Protein AF-A0A1J5RBV1-F1 (afdb_monomer_lite)

Organism: NCBI:txid410659

Foldseek 3Di:
DDDPPPVVVLVVVLCVLVVVVVVVVVVVVCVVCVVPPDDDDPDQDWDFQDQCNVLVVVLVVLVVVLVVLVVCLPVVLSVVCSCVSVVNDPPVVSVVVSVVSVVVSVVSNVVSVVSSVVSVQQRVQLVVLVVLCVVVVVVVKDKHAQFDFDPGGQGIWIDDQQFIEGEHEDEDDQDPDDPLSVQQEWEDQQQWIRDVPDIDCVLVVVQVVRQVSVQVVCCVQVVDRGHYAGEYEYEPHAYDYHDDYSHHYGHSNCVSVVRVPHDGRDDPVCRVVVVVVRCVRRIDGPGDPPDD

Secondary structure (DSSP, 8-state):
-PPPPHHHHHHHHHHHHHHHHHHHHHHHHHHHHHHHHS---S--SPEEPPTTHHHHHHHHHHHHHHHHHHHHHHHHHHHHHHHHHTTSS-THHHHHHHHHHHHHHHHHHHHHHHHHHHHHHHHHHHHHHHHHHHHHHHTT-EEEEEEEETTEEEEEEEEETTEEEEEEE---PPPSS-HHHHHTEEEE-SS-EEETTEEE-HHHHHHHHHHHHHHHHHHHHHS----EEEEEE-TT-EEEE-S--SSEEE-GGGHHHHHHHSPP-S-TTHHHHHHHHHHHHHEE--SPPP--

pLDDT: mean 86.6, std 12.93, range [36.28, 98.69]

InterPro domains:
  IPR011528 Nuclease-related domain, NERD [PF08378] (122-234)
  IPR011528 Nuclease-related domain, NERD [PS50965] (121-241)

Sequence (292 aa):
MPAPGPLSQRFVIWLLIFLP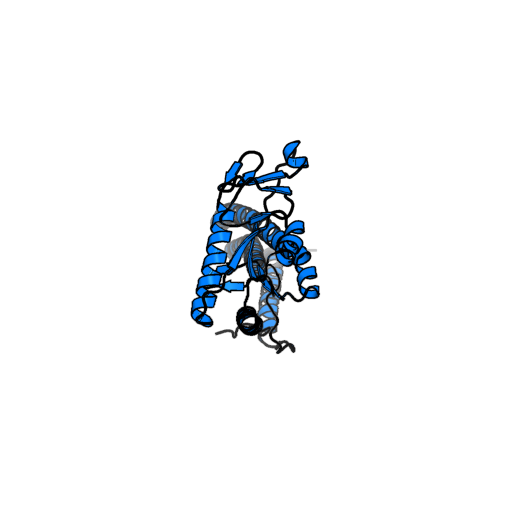VASAAGILLWRITWKNARRRYPLQDCILRPPGESTRQRLESESERFANIVLYMTLLPALLYATALAGGFGPWIPSVVSCVGAVVGSIALWRCHDRLSSFGLGYAGERAVADHLQPLERAGYRVFHDVPVASFNIDHVVVGPTGLFAIETKTRRTPAGSPETRRRTVEFDGQLIHYPGSSDRYGIDQAIRNRDALRALLHERLAAELPVSGILALPGWFVVEKGLAEVRVMSPQMIPALITTASPALPREFLPRVVTLLSDLCSMSLEPPKAD

Structure (mmCIF, N/CA/C/O backbone):
data_AF-A0A1J5RBV1-F1
#
_entry.id   AF-A0A1J5RBV1-F1
#
loop_
_atom_site.group_PDB
_atom_site.id
_atom_site.type_symbol
_atom_site.label_atom_id
_atom_site.label_alt_id
_atom_site.label_comp_id
_atom_site.label_asym_id
_atom_site.label_entity_id
_atom_site.label_seq_id
_atom_site.pdbx_PDB_ins_code
_atom_site.Cartn_x
_atom_site.Cartn_y
_atom_site.Cartn_z
_atom_site.occupancy
_atom_site.B_iso_or_equiv
_atom_site.auth_seq_id
_atom_site.auth_comp_id
_atom_site.auth_asym_id
_atom_site.auth_atom_id
_atom_site.pdbx_PDB_model_num
ATOM 1 N N . MET A 1 1 ? 38.942 -21.821 -50.104 1.00 50.94 1 MET A N 1
ATOM 2 C CA . MET A 1 1 ? 37.645 -21.122 -50.233 1.00 50.94 1 MET A CA 1
ATOM 3 C C . MET A 1 1 ? 37.920 -19.626 -50.227 1.00 50.94 1 MET A C 1
ATOM 5 O O . MET A 1 1 ? 38.624 -19.194 -49.321 1.00 50.94 1 MET A O 1
ATOM 9 N N . PRO A 1 2 ? 37.480 -18.859 -51.237 1.00 51.94 2 PRO A N 1
ATOM 10 C CA . PRO A 1 2 ? 37.691 -17.414 -51.266 1.00 51.94 2 PRO A CA 1
ATOM 11 C C . PRO A 1 2 ? 36.953 -16.756 -50.095 1.00 51.94 2 PRO A C 1
ATOM 13 O O . PRO A 1 2 ? 35.826 -17.139 -49.778 1.00 51.94 2 PRO A O 1
ATOM 16 N N . ALA A 1 3 ? 37.603 -15.798 -49.433 1.00 60.00 3 ALA A N 1
ATOM 17 C CA . ALA A 1 3 ? 36.980 -15.036 -48.362 1.00 60.00 3 ALA A CA 1
ATOM 18 C C . ALA A 1 3 ? 35.738 -14.300 -48.910 1.00 60.00 3 ALA A C 1
ATOM 20 O O . ALA A 1 3 ? 35.802 -13.751 -50.014 1.00 60.00 3 ALA A O 1
ATOM 21 N N . PRO A 1 4 ? 34.609 -14.296 -48.180 1.00 57.09 4 PRO A N 1
ATOM 22 C CA . PRO A 1 4 ? 33.410 -13.580 -48.598 1.00 57.09 4 PRO A CA 1
ATOM 23 C C . PRO A 1 4 ? 33.741 -12.104 -48.859 1.00 57.09 4 PRO A C 1
ATOM 25 O O . PRO A 1 4 ? 34.373 -11.449 -48.031 1.00 57.09 4 PRO A O 1
ATOM 28 N N . GLY A 1 5 ? 33.327 -11.576 -50.015 1.00 68.69 5 GLY A N 1
ATOM 29 C CA . GLY A 1 5 ? 33.573 -10.180 -50.379 1.00 68.69 5 GLY A CA 1
ATOM 30 C C . GLY A 1 5 ? 32.961 -9.196 -49.364 1.00 68.69 5 GLY A C 1
ATOM 31 O O . GLY A 1 5 ? 31.981 -9.534 -48.691 1.00 68.69 5 GLY A O 1
ATOM 32 N N . PRO A 1 6 ? 33.468 -7.955 -49.269 1.00 67.12 6 PRO A N 1
ATOM 33 C CA . PRO A 1 6 ? 33.093 -6.991 -48.224 1.00 67.12 6 PRO A CA 1
ATOM 34 C C . PRO A 1 6 ? 31.586 -6.677 -48.162 1.00 67.12 6 PRO A C 1
ATOM 36 O O . PRO A 1 6 ? 31.053 -6.381 -47.093 1.00 67.12 6 PRO A O 1
ATOM 39 N N . LEU A 1 7 ? 30.867 -6.797 -49.285 1.00 63.97 7 LEU A N 1
ATOM 40 C CA . LEU A 1 7 ? 29.405 -6.661 -49.349 1.00 63.97 7 LEU A CA 1
ATOM 41 C C . LEU A 1 7 ? 28.668 -7.819 -48.654 1.00 63.97 7 LEU A C 1
ATOM 43 O O . LEU A 1 7 ? 27.698 -7.587 -47.936 1.00 63.97 7 LEU A O 1
ATOM 47 N N . SER A 1 8 ? 29.160 -9.051 -48.806 1.00 70.12 8 SER A N 1
ATOM 48 C CA . SER A 1 8 ? 28.574 -10.233 -48.163 1.00 70.12 8 SER A CA 1
ATOM 49 C C . SER A 1 8 ? 28.832 -10.267 -46.652 1.00 70.12 8 SER A C 1
ATOM 51 O O . SER A 1 8 ? 27.941 -10.642 -45.897 1.00 70.12 8 SER A O 1
ATOM 53 N N . GLN A 1 9 ? 29.982 -9.765 -46.182 1.00 68.00 9 GLN A N 1
ATOM 54 C CA . GLN A 1 9 ? 30.238 -9.593 -44.744 1.00 68.00 9 GLN A CA 1
ATOM 55 C C . GLN A 1 9 ? 29.309 -8.558 -44.104 1.00 68.00 9 GLN A C 1
ATOM 57 O O . GLN A 1 9 ? 28.751 -8.811 -43.039 1.00 68.00 9 GLN A O 1
ATOM 62 N N . ARG A 1 10 ? 29.092 -7.411 -44.762 1.00 71.38 10 ARG A N 1
ATOM 63 C CA . ARG A 1 10 ? 28.147 -6.394 -44.277 1.00 71.38 10 ARG A CA 1
ATOM 64 C C . ARG A 1 10 ? 26.735 -6.962 -44.189 1.00 71.38 10 ARG A C 1
ATOM 66 O O . ARG A 1 10 ? 26.093 -6.805 -43.160 1.00 71.38 10 ARG A O 1
ATOM 73 N N . PHE A 1 11 ? 26.279 -7.673 -45.220 1.00 73.19 11 PHE A N 1
ATOM 74 C CA . PHE A 1 11 ? 24.958 -8.306 -45.235 1.00 73.19 11 PHE A CA 1
ATOM 75 C C . PHE A 1 11 ? 24.753 -9.304 -44.083 1.00 73.19 11 PHE A C 1
ATOM 77 O O . PHE A 1 11 ? 23.713 -9.281 -43.430 1.00 73.19 11 PHE A O 1
ATOM 84 N N . VAL A 1 12 ? 25.757 -10.130 -43.776 1.00 72.56 12 VAL A N 1
ATOM 85 C CA . VAL A 1 12 ? 25.700 -11.072 -42.644 1.00 72.56 12 VAL A CA 1
ATOM 86 C C . VAL A 1 12 ? 25.611 -10.336 -41.301 1.00 72.56 12 VAL A C 1
ATOM 88 O O . VAL A 1 12 ? 24.827 -10.732 -40.442 1.00 72.56 12 VAL A O 1
ATOM 91 N N . ILE A 1 13 ? 26.349 -9.235 -41.127 1.00 72.19 13 ILE A N 1
ATOM 92 C CA . ILE A 1 13 ? 26.284 -8.403 -39.912 1.00 72.19 13 ILE A CA 1
ATOM 93 C C . ILE A 1 13 ? 24.894 -7.767 -39.757 1.00 72.19 13 ILE A C 1
ATOM 95 O O . ILE A 1 13 ? 24.317 -7.807 -38.671 1.00 72.19 13 ILE A O 1
ATOM 99 N N . TRP A 1 14 ? 24.319 -7.242 -40.844 1.00 70.62 14 TRP A N 1
ATOM 100 C CA . TRP A 1 14 ? 22.954 -6.710 -40.853 1.00 70.62 14 TRP A CA 1
ATOM 101 C C . TRP A 1 14 ? 21.922 -7.763 -40.460 1.00 70.62 14 TRP A C 1
ATOM 103 O O . TRP A 1 14 ? 21.072 -7.503 -39.611 1.00 70.62 14 TRP A O 1
ATOM 113 N N . LEU A 1 15 ? 22.024 -8.967 -41.025 1.00 75.44 15 LEU A N 1
ATOM 114 C CA . LEU A 1 15 ? 21.130 -10.074 -40.705 1.00 75.44 15 LEU A CA 1
ATOM 115 C C . LEU A 1 15 ? 21.217 -10.450 -39.215 1.00 75.44 15 LEU A C 1
ATOM 117 O O . LEU A 1 15 ? 20.188 -10.605 -38.564 1.00 75.44 15 LEU A O 1
ATOM 121 N N . LEU A 1 16 ? 22.428 -10.534 -38.656 1.00 70.25 16 LEU A N 1
ATOM 122 C CA . LEU A 1 16 ? 22.646 -10.889 -37.249 1.00 70.25 16 LEU A CA 1
ATOM 123 C C . LEU A 1 16 ? 22.126 -9.833 -36.262 1.00 70.25 16 LEU A C 1
ATOM 125 O O . LEU A 1 16 ? 21.720 -10.196 -35.163 1.00 70.25 16 LEU A O 1
ATOM 129 N N . ILE A 1 17 ? 22.114 -8.550 -36.636 1.00 68.00 17 ILE A N 1
ATOM 130 C CA . ILE A 1 17 ? 21.627 -7.463 -35.770 1.00 68.00 17 ILE A CA 1
ATOM 131 C C . ILE A 1 17 ? 20.108 -7.288 -35.894 1.00 68.00 17 ILE A C 1
ATOM 133 O O . ILE A 1 17 ? 19.415 -7.147 -34.888 1.00 68.00 17 ILE A O 1
ATOM 137 N N . PHE A 1 18 ? 19.565 -7.306 -37.113 1.00 71.25 18 PHE A N 1
ATOM 138 C CA . PHE A 1 18 ? 18.161 -6.960 -37.346 1.00 71.25 18 PHE A CA 1
ATOM 139 C C . PHE A 1 18 ? 17.204 -8.129 -37.197 1.00 71.25 18 PHE A C 1
ATOM 141 O O . PHE A 1 18 ? 16.073 -7.916 -36.769 1.00 71.25 18 PHE A O 1
ATOM 148 N N . LEU A 1 19 ? 17.621 -9.355 -37.521 1.00 76.31 19 LEU A N 1
ATOM 149 C CA . LEU A 1 19 ? 16.744 -10.522 -37.425 1.00 76.31 19 LEU A CA 1
ATOM 150 C C . LEU A 1 19 ? 16.273 -10.785 -35.978 1.00 76.31 19 LEU A C 1
ATOM 152 O O . LEU A 1 19 ? 15.074 -11.008 -35.791 1.00 76.31 19 LEU A O 1
ATOM 156 N N . PRO A 1 20 ? 17.127 -10.698 -34.934 1.00 73.50 20 PRO A N 1
ATOM 157 C CA . PRO A 1 20 ? 16.690 -10.859 -33.544 1.00 73.50 20 PRO A CA 1
ATOM 158 C C . PRO A 1 20 ? 15.784 -9.717 -33.070 1.00 73.50 20 PRO A C 1
ATOM 160 O O . PRO A 1 20 ? 14.803 -9.953 -32.373 1.00 73.50 20 PRO A O 1
ATOM 163 N N . VAL A 1 21 ? 16.075 -8.477 -33.479 1.00 70.38 21 VAL A N 1
ATOM 164 C CA . VAL A 1 21 ? 15.271 -7.302 -33.105 1.00 70.38 21 VAL A CA 1
ATOM 165 C C . VAL A 1 21 ? 13.897 -7.343 -33.778 1.00 70.38 21 VAL A C 1
ATOM 167 O O . VAL A 1 21 ? 12.882 -7.147 -33.114 1.00 70.38 21 VAL A O 1
ATOM 170 N N . ALA A 1 22 ? 13.842 -7.655 -35.074 1.00 73.62 22 ALA A N 1
ATOM 171 C CA . ALA A 1 22 ? 12.599 -7.758 -35.831 1.00 73.62 22 ALA A CA 1
ATOM 172 C C . ALA A 1 22 ? 11.747 -8.950 -35.375 1.00 73.62 22 ALA A C 1
ATOM 174 O O . ALA A 1 22 ? 10.528 -8.824 -35.279 1.00 73.62 22 ALA A O 1
ATOM 175 N N . SER A 1 23 ? 12.367 -10.088 -35.041 1.00 76.00 23 SER A N 1
ATOM 176 C CA . SER A 1 23 ? 11.651 -11.235 -34.468 1.00 76.00 23 SER A CA 1
ATOM 177 C C . SER A 1 23 ? 11.129 -10.937 -33.064 1.00 76.00 23 SER A C 1
ATOM 179 O O . SER A 1 23 ? 9.964 -11.217 -32.797 1.00 76.00 23 SER A O 1
ATOM 181 N N . ALA A 1 24 ? 11.914 -10.298 -32.193 1.00 72.75 24 ALA A N 1
ATOM 182 C CA . ALA A 1 24 ? 11.453 -9.888 -30.867 1.00 72.75 24 ALA A CA 1
ATOM 183 C C . ALA A 1 24 ? 10.301 -8.872 -30.947 1.00 72.75 24 ALA A C 1
ATOM 185 O O . ALA A 1 24 ? 9.282 -9.043 -30.278 1.00 72.75 24 ALA A O 1
ATOM 186 N N . ALA A 1 25 ? 10.420 -7.859 -31.812 1.00 74.25 25 ALA A N 1
ATOM 187 C CA . ALA A 1 25 ? 9.361 -6.885 -32.064 1.00 74.25 25 ALA A CA 1
ATOM 188 C C . ALA A 1 25 ? 8.114 -7.545 -32.672 1.00 74.25 25 ALA A C 1
ATOM 190 O O . ALA A 1 25 ? 7.002 -7.278 -32.227 1.00 74.25 25 ALA A O 1
ATOM 191 N N . GLY A 1 26 ? 8.288 -8.457 -33.632 1.00 77.38 26 GLY A N 1
ATOM 192 C CA . GLY A 1 26 ? 7.207 -9.228 -34.244 1.00 77.38 26 GLY A CA 1
ATOM 193 C C . GLY A 1 26 ? 6.482 -10.126 -33.242 1.00 77.38 26 GLY A C 1
ATOM 194 O O . GLY A 1 26 ? 5.257 -10.150 -33.228 1.00 77.38 26 GLY A O 1
ATOM 195 N N . ILE A 1 27 ? 7.212 -10.801 -32.348 1.00 79.81 27 ILE A N 1
ATOM 196 C CA . ILE A 1 27 ? 6.643 -11.610 -31.260 1.00 79.81 27 ILE A CA 1
ATOM 197 C C . ILE A 1 27 ? 5.901 -10.723 -30.261 1.00 79.81 27 ILE A C 1
ATOM 199 O O . ILE A 1 27 ? 4.820 -11.097 -29.810 1.00 79.81 27 ILE A O 1
ATOM 203 N N . LEU A 1 28 ? 6.442 -9.551 -29.917 1.00 78.94 28 LEU A N 1
ATOM 204 C CA . LEU A 1 28 ? 5.795 -8.614 -29.000 1.00 78.94 28 LEU A CA 1
ATOM 205 C C . LEU A 1 28 ? 4.499 -8.059 -29.604 1.00 78.94 28 LEU A C 1
ATOM 207 O O . LEU A 1 28 ? 3.451 -8.128 -28.965 1.00 78.94 28 LEU A O 1
ATOM 211 N N . LEU A 1 29 ? 4.547 -7.585 -30.850 1.00 77.62 29 LEU A N 1
ATOM 212 C CA . LEU A 1 29 ? 3.384 -7.093 -31.587 1.00 77.62 29 LEU A CA 1
ATOM 213 C C . LEU A 1 29 ? 2.347 -8.195 -31.790 1.00 77.62 29 LEU A C 1
ATOM 215 O O . LEU A 1 29 ? 1.166 -7.964 -31.544 1.00 77.62 29 LEU A O 1
ATOM 219 N N . TRP A 1 30 ? 2.765 -9.407 -32.161 1.00 78.06 30 TRP A N 1
ATOM 220 C CA . TRP A 1 30 ? 1.879 -10.565 -32.244 1.00 78.06 30 TRP A CA 1
ATOM 221 C C . TRP A 1 30 ? 1.254 -10.872 -30.886 1.00 78.06 30 TRP A C 1
ATOM 223 O O . TRP A 1 30 ? 0.047 -11.030 -30.795 1.00 78.06 30 TRP A O 1
ATOM 233 N N . ARG A 1 31 ? 2.025 -10.871 -29.796 1.00 75.31 31 ARG A N 1
ATOM 234 C CA . ARG A 1 31 ? 1.502 -11.117 -28.448 1.00 75.31 31 ARG A CA 1
ATOM 235 C C . ARG A 1 31 ? 0.496 -10.050 -28.013 1.00 75.31 31 ARG A C 1
ATOM 237 O O . ARG A 1 31 ? -0.507 -10.412 -27.406 1.00 75.31 31 ARG A O 1
ATOM 244 N N . ILE A 1 32 ? 0.742 -8.774 -28.311 1.00 71.25 32 ILE A N 1
ATOM 245 C CA . ILE A 1 32 ? -0.162 -7.658 -27.987 1.00 71.25 32 ILE A CA 1
ATOM 246 C C . ILE A 1 32 ? -1.445 -7.758 -28.819 1.00 71.25 32 ILE A C 1
ATOM 248 O O . ILE A 1 32 ? -2.545 -7.808 -28.272 1.00 71.25 32 ILE A O 1
ATOM 252 N N . THR A 1 33 ? -1.312 -7.867 -30.140 1.00 72.50 33 THR A N 1
ATOM 253 C CA . THR A 1 33 ? -2.454 -7.948 -31.064 1.00 72.50 33 THR A CA 1
ATOM 254 C C . THR A 1 33 ? -3.269 -9.226 -30.862 1.00 72.50 33 THR A C 1
ATOM 256 O O . THR A 1 33 ? -4.495 -9.183 -30.890 1.00 72.50 33 THR A O 1
ATOM 259 N N . TRP A 1 34 ? -2.626 -10.360 -30.576 1.00 61.66 34 TRP A N 1
ATOM 260 C CA . TRP A 1 34 ? -3.291 -11.642 -30.335 1.00 61.66 34 TRP A CA 1
ATOM 261 C C . TRP A 1 34 ? -3.946 -11.727 -28.951 1.00 61.66 34 TRP A C 1
ATOM 263 O O . TRP A 1 34 ? -5.020 -12.320 -28.832 1.00 61.66 34 TRP A O 1
ATOM 273 N N . LYS A 1 35 ? -3.363 -11.094 -27.917 1.00 58.03 35 LYS A N 1
ATOM 274 C CA . LYS A 1 35 ? -4.046 -10.887 -26.626 1.00 58.03 35 LYS A CA 1
ATOM 275 C C . LYS A 1 35 ? -5.331 -10.077 -26.812 1.00 58.03 35 LYS A C 1
ATOM 277 O O . LYS A 1 35 ? -6.363 -10.485 -26.289 1.00 58.03 35 LYS A O 1
ATOM 282 N N . ASN A 1 36 ? -5.275 -8.994 -27.588 1.00 59.06 36 ASN A N 1
ATOM 283 C CA . ASN A 1 36 ? -6.408 -8.085 -27.768 1.00 59.06 36 ASN A CA 1
ATOM 284 C C . ASN A 1 36 ? -7.493 -8.649 -28.702 1.00 59.06 36 ASN A C 1
ATOM 286 O O . ASN A 1 36 ? -8.672 -8.383 -28.504 1.00 59.06 36 ASN A O 1
ATOM 290 N N . ALA A 1 37 ? -7.129 -9.459 -29.702 1.00 58.78 37 ALA A N 1
ATOM 291 C CA . ALA A 1 37 ? -8.067 -9.880 -30.743 1.00 58.78 37 ALA A CA 1
ATOM 292 C C . ALA A 1 37 ? -8.943 -11.100 -30.395 1.00 58.78 37 ALA A C 1
ATOM 294 O O . ALA A 1 37 ? -9.894 -11.367 -31.130 1.00 58.78 37 ALA A O 1
ATOM 295 N N . ARG A 1 38 ? -8.625 -11.908 -29.364 1.00 50.28 38 ARG A N 1
ATOM 296 C CA . ARG A 1 38 ? -9.238 -13.254 -29.233 1.00 50.28 38 ARG A CA 1
ATOM 297 C C . ARG A 1 38 ? -9.576 -13.764 -27.830 1.00 50.28 38 ARG A C 1
ATOM 299 O O . ARG A 1 38 ? -9.797 -14.964 -27.686 1.00 50.28 38 ARG A O 1
ATOM 306 N N . ARG A 1 39 ? -9.637 -12.936 -26.785 1.00 53.72 39 ARG A N 1
ATOM 307 C CA . ARG A 1 39 ? -9.916 -13.457 -25.431 1.00 53.72 39 ARG A CA 1
ATOM 308 C C . ARG A 1 39 ? -10.949 -12.620 -24.687 1.00 53.72 39 ARG A C 1
ATOM 310 O O . ARG A 1 39 ? -10.616 -11.605 -24.093 1.00 53.72 39 ARG A O 1
ATOM 317 N N . ARG A 1 40 ? -12.200 -13.091 -24.690 1.00 56.28 40 ARG A N 1
ATOM 318 C CA . ARG A 1 40 ? -13.150 -12.791 -23.611 1.00 56.28 40 ARG A CA 1
ATOM 319 C C . ARG A 1 40 ? -12.913 -13.828 -22.520 1.00 56.28 40 ARG A C 1
ATOM 321 O O . ARG A 1 40 ? -12.887 -15.022 -22.824 1.00 56.28 40 ARG A O 1
ATOM 328 N N . TYR A 1 41 ? -12.668 -13.389 -21.289 1.00 58.03 41 TYR A N 1
ATOM 329 C CA . TYR A 1 41 ? -12.595 -14.323 -20.171 1.00 58.03 41 TYR A CA 1
ATOM 330 C C . TYR A 1 41 ? -13.983 -14.948 -19.962 1.00 58.03 41 TYR A C 1
ATOM 332 O O . TYR A 1 41 ? -14.985 -14.248 -20.093 1.00 58.03 41 TYR A O 1
ATOM 340 N N . PRO A 1 42 ? -14.074 -16.256 -19.666 1.00 65.62 42 PRO A N 1
ATOM 341 C CA . PRO A 1 42 ? -15.358 -16.910 -19.411 1.00 65.62 42 PRO A CA 1
ATOM 342 C C . PRO A 1 42 ? -15.967 -16.515 -18.055 1.00 65.62 42 PRO A C 1
ATOM 344 O O . PRO A 1 42 ? -17.107 -16.868 -17.777 1.00 65.62 42 PRO A O 1
ATOM 347 N N . LEU A 1 43 ? -15.208 -15.805 -17.213 1.00 62.56 43 LEU A N 1
ATOM 348 C CA . LEU A 1 43 ? -15.622 -15.349 -15.893 1.00 62.56 43 LEU A CA 1
ATOM 349 C C . LEU A 1 43 ? -16.348 -14.008 -16.039 1.00 62.56 43 LEU A C 1
ATOM 351 O O . LEU A 1 43 ? -15.708 -12.972 -16.204 1.00 62.56 43 LEU A O 1
ATOM 355 N N . GLN A 1 44 ? -17.678 -14.058 -16.026 1.00 61.88 44 GLN A N 1
ATOM 356 C CA . GLN A 1 44 ? -18.549 -12.873 -16.026 1.00 61.88 44 GLN A CA 1
ATOM 357 C C . GLN A 1 44 ? -18.873 -12.401 -14.601 1.00 61.88 44 GLN A C 1
ATOM 359 O O . GLN A 1 44 ? -19.492 -11.356 -14.422 1.00 61.88 44 GLN A O 1
ATOM 364 N N . ASP A 1 45 ? -18.457 -13.171 -13.595 1.00 71.38 45 ASP A N 1
ATOM 365 C CA . ASP A 1 45 ? -18.737 -12.882 -12.198 1.00 71.38 45 ASP A CA 1
ATOM 366 C C . ASP A 1 45 ? -17.857 -11.742 -11.683 1.00 71.38 45 ASP A C 1
ATOM 368 O O . ASP A 1 45 ? -16.653 -11.675 -11.955 1.00 71.38 45 ASP A O 1
ATOM 372 N N . CYS A 1 46 ? -18.461 -10.868 -10.879 1.00 78.12 46 CYS A N 1
ATOM 373 C CA . CYS A 1 46 ? -17.716 -9.902 -10.091 1.00 78.12 46 CYS A CA 1
ATOM 374 C C . CYS A 1 46 ? -17.056 -10.613 -8.909 1.00 78.12 46 CYS A C 1
ATOM 376 O O . CYS A 1 46 ? -17.724 -11.295 -8.128 1.00 78.12 46 CYS A O 1
ATOM 378 N N . ILE A 1 47 ? -15.752 -10.413 -8.746 1.00 86.56 47 ILE A N 1
ATOM 379 C CA . ILE A 1 47 ? -15.014 -10.888 -7.572 1.00 86.56 47 ILE A CA 1
ATOM 380 C C . ILE A 1 47 ? -14.734 -9.725 -6.628 1.00 86.56 47 ILE A C 1
ATOM 382 O O . ILE A 1 47 ? -14.633 -8.579 -7.058 1.00 86.56 47 ILE A O 1
ATOM 386 N N . LEU A 1 48 ? -14.593 -10.010 -5.336 1.00 92.31 48 LEU A N 1
ATOM 387 C CA . LEU A 1 48 ? -14.133 -9.000 -4.387 1.00 92.31 48 LEU A CA 1
ATOM 388 C C . LEU A 1 48 ? -12.630 -8.758 -4.557 1.00 92.31 48 LEU A C 1
ATOM 390 O O . LEU A 1 48 ? -11.870 -9.691 -4.831 1.00 92.31 48 LEU A O 1
ATOM 394 N N . ARG A 1 49 ? -12.206 -7.509 -4.348 1.00 94.25 49 ARG A N 1
ATOM 395 C CA . ARG A 1 49 ? -10.794 -7.117 -4.297 1.00 94.25 49 ARG A CA 1
ATOM 396 C C . ARG A 1 49 ? -10.014 -8.004 -3.314 1.00 94.25 49 ARG A C 1
ATOM 398 O O . ARG A 1 49 ? -10.398 -8.092 -2.144 1.00 94.25 49 ARG A O 1
ATOM 405 N N . PRO A 1 50 ? -8.920 -8.656 -3.750 1.00 95.00 50 PRO A N 1
ATOM 406 C CA . PRO A 1 50 ? -8.037 -9.370 -2.838 1.00 95.00 50 PRO A CA 1
ATOM 407 C C . PRO A 1 50 ? -7.213 -8.392 -1.979 1.00 95.00 50 PRO A C 1
ATOM 409 O O . PRO A 1 50 ? -7.067 -7.217 -2.330 1.00 95.00 50 PRO A O 1
ATOM 412 N N . PRO A 1 51 ? -6.619 -8.861 -0.866 1.00 96.50 51 PRO A N 1
ATOM 413 C CA . PRO A 1 51 ? -5.704 -8.045 -0.073 1.00 96.50 51 PRO A CA 1
ATOM 414 C C . PRO A 1 51 ? -4.498 -7.590 -0.896 1.00 96.50 51 PRO A C 1
ATOM 416 O O . PRO A 1 51 ? -3.834 -8.400 -1.552 1.00 96.50 51 PRO A O 1
ATOM 419 N N . GLY A 1 52 ? -4.218 -6.285 -0.851 1.00 94.75 52 GLY A N 1
ATOM 420 C CA . GLY A 1 52 ? -3.128 -5.670 -1.597 1.00 94.75 52 GLY A CA 1
ATOM 421 C C . GLY A 1 52 ? -3.344 -5.560 -3.095 1.00 94.75 52 GLY A C 1
ATOM 422 O O . GLY A 1 52 ? -2.356 -5.484 -3.816 1.00 94.75 52 GLY A O 1
ATOM 423 N N . GLU A 1 53 ? -4.582 -5.550 -3.593 1.00 94.38 53 GLU A N 1
ATOM 424 C CA . GLU A 1 53 ? -4.849 -5.441 -5.032 1.00 94.38 53 GLU A CA 1
ATOM 425 C C . GLU A 1 53 ? -4.253 -4.169 -5.659 1.00 94.38 53 GLU A C 1
ATOM 427 O O . GLU A 1 53 ? -3.517 -4.252 -6.644 1.00 94.38 53 GLU A O 1
ATOM 432 N N . SER A 1 54 ? -4.470 -2.993 -5.066 1.00 93.25 54 SER A N 1
ATOM 433 C CA . SER A 1 54 ? -3.851 -1.751 -5.546 1.00 93.25 54 SER A CA 1
ATOM 434 C C . SER A 1 54 ? -2.320 -1.771 -5.452 1.00 93.25 54 SER A C 1
ATOM 436 O O . SER A 1 54 ? -1.630 -1.314 -6.371 1.00 93.25 54 SER A O 1
ATOM 438 N N . THR A 1 55 ? -1.757 -2.352 -4.389 1.00 92.94 55 THR A N 1
ATOM 439 C CA . THR A 1 55 ? -0.305 -2.523 -4.236 1.00 92.94 55 THR A CA 1
ATOM 440 C C . THR A 1 55 ? 0.259 -3.511 -5.266 1.00 92.94 55 THR A C 1
ATOM 442 O O . THR A 1 55 ? 1.334 -3.267 -5.820 1.00 92.94 55 THR A O 1
ATOM 445 N N . ARG A 1 56 ? -0.478 -4.577 -5.605 1.00 94.06 56 ARG A N 1
ATOM 446 C CA . ARG A 1 56 ? -0.146 -5.537 -6.669 1.00 94.06 56 ARG A CA 1
ATOM 447 C C . ARG A 1 56 ? -0.126 -4.854 -8.034 1.00 94.06 56 ARG A C 1
ATOM 449 O O . ARG A 1 56 ? 0.852 -5.004 -8.758 1.00 94.06 56 ARG A O 1
ATOM 456 N N . GLN A 1 57 ? -1.140 -4.051 -8.357 1.00 91.62 57 GLN A N 1
ATOM 457 C CA . GLN A 1 57 ? -1.187 -3.281 -9.608 1.00 91.62 57 GLN A CA 1
ATOM 458 C C . GLN A 1 57 ? 0.000 -2.314 -9.722 1.00 91.62 57 GLN A C 1
ATOM 460 O O . GLN A 1 57 ? 0.631 -2.213 -10.775 1.00 91.62 57 GLN A O 1
ATOM 465 N N . ARG A 1 58 ? 0.373 -1.644 -8.621 1.00 92.25 58 ARG A N 1
ATOM 466 C CA . ARG A 1 58 ? 1.579 -0.799 -8.575 1.00 92.25 58 ARG A CA 1
ATOM 467 C C . ARG A 1 58 ? 2.854 -1.609 -8.809 1.00 92.25 58 ARG A C 1
ATOM 469 O O . ARG A 1 58 ? 3.700 -1.175 -9.590 1.00 92.25 58 ARG A O 1
ATOM 476 N N . LEU A 1 59 ? 2.979 -2.784 -8.188 1.00 91.44 59 LEU A N 1
ATOM 477 C CA . LEU A 1 59 ? 4.112 -3.692 -8.385 1.00 91.44 59 LEU A CA 1
ATOM 478 C C . LEU A 1 59 ? 4.234 -4.134 -9.851 1.00 91.44 59 LEU A C 1
ATOM 480 O O . LEU A 1 59 ? 5.330 -4.102 -10.406 1.00 91.44 59 LEU A O 1
ATOM 484 N N . GLU A 1 60 ? 3.118 -4.488 -10.489 1.00 89.94 60 GLU A N 1
ATOM 485 C CA . GLU A 1 60 ? 3.070 -4.855 -11.908 1.00 89.94 60 GLU A CA 1
ATOM 486 C C . GLU A 1 60 ? 3.469 -3.683 -12.804 1.00 89.94 60 GLU A C 1
ATOM 488 O O . GLU A 1 60 ? 4.352 -3.841 -13.643 1.00 89.94 60 GLU A O 1
ATOM 493 N N . SER A 1 61 ? 2.924 -2.487 -12.565 1.00 90.00 61 SER A N 1
ATOM 494 C CA . SER A 1 61 ? 3.266 -1.292 -13.349 1.00 90.00 61 SER A CA 1
ATOM 495 C C . SER A 1 61 ? 4.749 -0.905 -13.243 1.00 90.00 61 SER A C 1
ATOM 497 O O . SER A 1 61 ? 5.377 -0.540 -14.238 1.00 90.00 61 SER A O 1
ATOM 499 N N . GLU A 1 62 ? 5.355 -1.027 -12.057 1.00 90.62 62 GLU A N 1
ATOM 500 C CA . GLU A 1 62 ? 6.790 -0.785 -11.884 1.00 90.62 62 GLU A CA 1
ATOM 501 C C . GLU A 1 62 ? 7.618 -1.932 -12.485 1.00 90.62 62 GLU A C 1
ATOM 503 O O . GLU A 1 62 ? 8.697 -1.688 -13.016 1.00 90.62 62 GLU A O 1
ATOM 508 N N . SER A 1 63 ? 7.115 -3.170 -12.492 1.00 88.31 63 SER A N 1
ATOM 509 C CA . SER A 1 63 ? 7.784 -4.300 -13.150 1.00 88.31 63 SER A CA 1
ATOM 510 C C . SER A 1 63 ? 7.800 -4.136 -14.672 1.00 88.31 63 SER A C 1
ATOM 512 O O . SER A 1 63 ? 8.841 -4.320 -15.307 1.00 88.31 63 SER A O 1
ATOM 514 N N . GLU A 1 64 ? 6.686 -3.700 -15.262 1.00 88.31 64 GLU A N 1
ATOM 515 C CA . GLU A 1 64 ? 6.610 -3.336 -16.678 1.00 88.31 64 GLU A CA 1
ATOM 516 C C . GLU A 1 64 ? 7.544 -2.168 -17.000 1.00 88.31 64 GLU A C 1
ATOM 518 O O . GLU A 1 64 ? 8.282 -2.208 -17.986 1.00 88.31 64 GLU A O 1
ATOM 523 N N . ARG A 1 65 ? 7.589 -1.146 -16.137 1.00 89.81 65 ARG A N 1
ATOM 524 C CA . ARG A 1 65 ? 8.530 -0.031 -16.278 1.00 89.81 65 ARG A CA 1
ATOM 525 C C . ARG A 1 65 ? 9.984 -0.499 -16.236 1.00 89.81 65 ARG A C 1
ATOM 527 O O . ARG A 1 65 ? 10.775 -0.050 -17.064 1.00 89.81 65 ARG A O 1
ATOM 534 N N . PHE A 1 66 ? 10.333 -1.399 -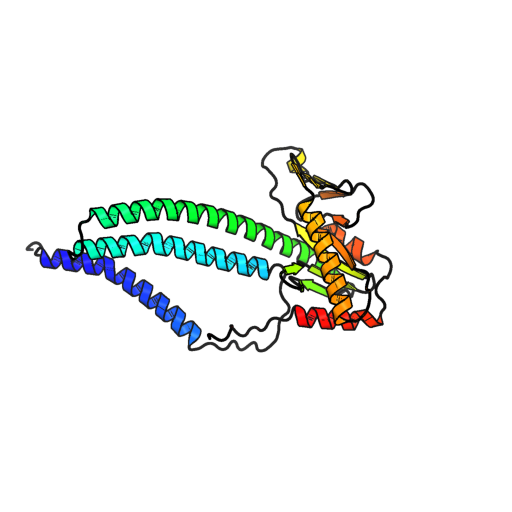15.318 1.00 87.31 66 PHE A N 1
ATOM 535 C CA . PHE A 1 66 ? 11.663 -2.002 -15.235 1.00 87.31 66 PHE A CA 1
ATOM 536 C C . PHE A 1 66 ? 12.027 -2.706 -16.548 1.00 87.31 66 PHE A C 1
ATOM 538 O O . PHE A 1 66 ? 13.073 -2.421 -17.134 1.00 87.31 66 PHE A O 1
ATOM 545 N N . ALA A 1 67 ? 11.137 -3.570 -17.048 1.00 87.25 67 ALA A N 1
ATOM 546 C CA . ALA A 1 67 ? 11.331 -4.289 -18.304 1.00 87.25 67 ALA A CA 1
ATOM 547 C C . ALA A 1 67 ? 11.494 -3.332 -19.496 1.00 87.25 67 ALA A C 1
ATOM 549 O O . ALA A 1 67 ? 12.397 -3.516 -20.311 1.00 87.25 67 ALA A O 1
ATOM 550 N N . ASN A 1 68 ? 10.684 -2.272 -19.561 1.00 85.88 68 ASN A N 1
ATOM 551 C CA . ASN A 1 68 ? 10.772 -1.252 -20.604 1.00 85.88 68 ASN A CA 1
ATOM 552 C C . ASN A 1 68 ? 12.106 -0.496 -20.566 1.00 85.88 68 ASN A C 1
ATOM 554 O O . ASN A 1 68 ? 12.693 -0.258 -21.618 1.00 85.88 68 ASN A O 1
ATOM 558 N N . ILE A 1 69 ? 12.632 -0.154 -19.383 1.00 87.19 69 ILE A N 1
ATOM 559 C CA . ILE A 1 69 ? 13.949 0.494 -19.276 1.00 87.19 69 ILE A CA 1
ATOM 560 C C . ILE A 1 69 ? 15.047 -0.430 -19.824 1.00 87.19 69 ILE A C 1
ATOM 562 O O . ILE A 1 69 ? 15.849 0.013 -20.645 1.00 87.19 69 ILE A O 1
ATOM 566 N N . VAL A 1 70 ? 15.060 -1.712 -19.436 1.00 85.50 70 VAL A N 1
ATOM 567 C CA . VAL A 1 70 ? 16.026 -2.700 -19.959 1.00 85.50 70 VAL A CA 1
ATOM 568 C C . VAL A 1 70 ? 15.895 -2.850 -21.478 1.00 85.50 70 VAL A C 1
ATOM 570 O O . VAL A 1 70 ? 16.897 -2.885 -22.197 1.00 85.50 70 VAL A O 1
ATOM 573 N N . LEU A 1 71 ? 14.663 -2.891 -21.985 1.00 86.75 71 LEU A N 1
ATOM 574 C CA . LEU A 1 71 ? 14.386 -2.971 -23.413 1.00 86.75 71 LEU A CA 1
ATOM 575 C C . LEU A 1 71 ? 14.932 -1.752 -24.168 1.00 86.75 71 LEU A C 1
ATOM 577 O O . LEU A 1 71 ? 15.614 -1.911 -25.176 1.00 86.75 71 LEU A O 1
ATOM 581 N N . TYR A 1 72 ? 14.702 -0.532 -23.680 1.00 87.06 72 TYR A N 1
ATOM 582 C CA . TYR A 1 72 ? 15.235 0.672 -24.322 1.00 87.06 72 TYR A CA 1
ATOM 583 C C . TYR A 1 72 ? 16.759 0.749 -24.241 1.00 87.06 72 TYR A C 1
ATOM 585 O O . TYR A 1 72 ? 17.400 1.101 -25.229 1.00 87.06 72 TYR A O 1
ATOM 593 N N . MET A 1 73 ? 17.354 0.357 -23.112 1.00 83.31 73 MET A N 1
ATOM 594 C CA . MET A 1 73 ? 18.811 0.298 -22.955 1.00 83.31 73 MET A CA 1
ATOM 595 C C . MET A 1 73 ? 19.485 -0.706 -23.897 1.00 83.31 73 MET A C 1
ATOM 597 O O . MET A 1 73 ? 20.676 -0.576 -24.160 1.00 83.31 73 MET A O 1
ATOM 601 N N . THR A 1 74 ? 18.749 -1.693 -24.410 1.00 81.38 74 THR A N 1
ATOM 602 C CA . THR A 1 74 ? 19.277 -2.708 -25.330 1.00 81.38 74 THR A CA 1
ATOM 603 C C . THR A 1 74 ? 18.956 -2.382 -26.788 1.00 81.38 74 THR A C 1
ATOM 605 O O . THR A 1 74 ? 19.856 -2.360 -27.628 1.00 81.38 74 THR A O 1
ATOM 608 N N . LEU A 1 75 ? 17.696 -2.071 -27.101 1.00 84.38 75 LEU A N 1
ATOM 609 C CA . LEU A 1 75 ? 17.245 -1.860 -28.477 1.00 84.38 75 LEU A CA 1
ATOM 610 C C . LEU A 1 75 ? 17.654 -0.507 -29.057 1.00 84.38 75 LEU A C 1
ATOM 612 O O . LEU A 1 75 ? 17.989 -0.449 -30.238 1.00 84.38 75 LEU A O 1
ATOM 616 N N . LEU A 1 76 ? 17.642 0.574 -28.268 1.00 87.00 76 LEU A N 1
ATOM 617 C CA . LEU A 1 76 ? 17.966 1.903 -28.794 1.00 87.00 76 LEU A CA 1
ATOM 618 C C . LEU A 1 76 ? 19.434 1.986 -29.254 1.00 87.00 76 LEU A C 1
ATOM 620 O O . LEU A 1 76 ? 19.652 2.383 -30.400 1.00 87.00 76 LEU A O 1
ATOM 624 N N . PRO A 1 77 ? 20.440 1.553 -28.463 1.00 86.88 77 PRO A N 1
ATOM 625 C CA . PRO A 1 77 ? 21.814 1.456 -28.950 1.00 86.88 77 PRO A CA 1
ATOM 626 C C . PRO A 1 77 ? 21.939 0.572 -30.189 1.00 86.88 77 PRO A C 1
ATOM 628 O O . PRO A 1 77 ? 22.543 0.994 -31.173 1.00 86.88 77 PRO A O 1
ATOM 631 N N . ALA A 1 78 ? 21.337 -0.623 -30.173 1.00 83.69 78 ALA A N 1
ATOM 632 C CA . ALA A 1 78 ? 21.408 -1.555 -31.296 1.00 83.69 78 ALA A CA 1
ATOM 633 C C . ALA A 1 78 ? 20.876 -0.925 -32.592 1.00 83.69 78 ALA A C 1
ATOM 635 O O . ALA A 1 78 ? 21.537 -1.005 -33.627 1.00 83.69 78 ALA A O 1
ATOM 636 N N . LEU A 1 79 ? 19.733 -0.236 -32.518 1.00 86.50 79 LEU A N 1
ATOM 637 C CA . LEU A 1 79 ? 19.130 0.468 -33.647 1.00 86.50 79 LEU A CA 1
ATOM 638 C C . LEU A 1 79 ? 20.004 1.630 -34.137 1.00 86.50 79 LEU A C 1
ATOM 640 O O . LEU A 1 79 ? 20.201 1.770 -35.342 1.00 86.50 79 LEU A O 1
ATOM 644 N N . LEU A 1 80 ? 20.561 2.441 -33.232 1.00 87.94 80 LEU A N 1
ATOM 645 C CA . LEU A 1 80 ? 21.403 3.578 -33.614 1.00 87.94 80 LEU A CA 1
ATOM 646 C C . LEU A 1 80 ? 22.725 3.128 -34.257 1.00 87.94 80 LEU A C 1
ATOM 648 O O . LEU A 1 80 ? 23.140 3.682 -35.278 1.00 87.94 80 LEU A O 1
ATOM 652 N N . TYR A 1 81 ? 23.378 2.105 -33.698 1.00 85.56 81 TYR A N 1
ATOM 653 C CA . TYR A 1 81 ? 24.601 1.535 -34.273 1.00 85.56 81 TYR A CA 1
ATOM 654 C C . TYR A 1 81 ? 24.345 0.905 -35.629 1.00 85.56 81 TYR A C 1
ATOM 656 O O . TYR A 1 81 ? 25.115 1.119 -36.563 1.00 85.56 81 TYR A O 1
ATOM 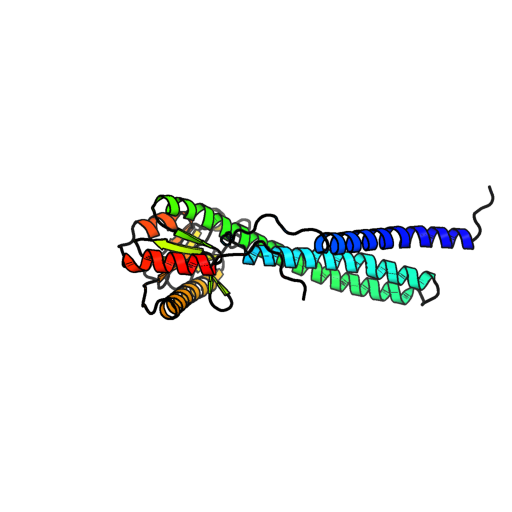664 N N . ALA A 1 82 ? 23.236 0.188 -35.752 1.00 84.31 82 ALA A N 1
ATOM 665 C CA . ALA A 1 82 ? 22.761 -0.271 -37.029 1.00 84.31 82 ALA A CA 1
ATOM 666 C C . ALA A 1 82 ? 22.624 0.897 -38.018 1.00 84.31 82 ALA A C 1
ATOM 668 O O . ALA A 1 82 ? 23.323 0.914 -39.017 1.00 84.31 82 ALA A O 1
ATOM 669 N N . THR A 1 83 ? 21.838 1.936 -37.736 1.00 82.88 83 THR A N 1
ATOM 670 C CA . THR A 1 83 ? 21.686 3.075 -38.666 1.00 82.88 83 THR A CA 1
ATOM 671 C C . THR A 1 83 ? 23.007 3.774 -39.025 1.00 82.88 83 THR A C 1
ATOM 673 O O . THR A 1 83 ? 23.185 4.194 -40.170 1.00 82.88 83 THR A O 1
ATOM 676 N N . ALA A 1 84 ? 23.970 3.837 -38.099 1.00 86.00 84 ALA A N 1
ATOM 677 C CA . ALA A 1 84 ? 25.302 4.371 -38.374 1.00 86.00 84 ALA A CA 1
ATOM 678 C C . ALA A 1 84 ? 26.085 3.501 -39.375 1.00 86.00 84 ALA A C 1
ATOM 680 O O . ALA A 1 84 ? 26.696 4.026 -40.305 1.00 86.00 84 ALA A O 1
ATOM 681 N N . LEU A 1 85 ? 26.008 2.169 -39.258 1.00 83.06 85 LEU A N 1
ATOM 682 C CA . LEU A 1 85 ? 26.623 1.239 -40.215 1.00 83.06 85 LEU A CA 1
ATOM 683 C C . LEU A 1 85 ? 26.010 1.335 -41.626 1.00 83.06 85 LEU A C 1
ATOM 685 O O . LEU A 1 85 ? 26.681 0.986 -42.599 1.00 83.06 85 LEU A O 1
ATOM 689 N N . ALA A 1 86 ? 24.770 1.825 -41.759 1.00 84.69 86 ALA A N 1
ATOM 690 C CA . ALA A 1 86 ? 24.102 2.065 -43.051 1.00 84.69 86 ALA A CA 1
ATOM 691 C C . ALA A 1 86 ? 24.536 3.382 -43.708 1.00 84.69 86 ALA A C 1
ATOM 693 O O . ALA A 1 86 ? 24.080 3.693 -44.805 1.00 84.69 86 ALA A O 1
ATOM 694 N N . GLY A 1 87 ? 25.411 4.152 -43.058 1.00 84.00 87 GLY A N 1
ATOM 695 C CA . GLY A 1 87 ? 25.849 5.457 -43.541 1.00 84.00 87 GLY A CA 1
ATOM 696 C C . GLY A 1 87 ? 24.927 6.609 -43.141 1.00 84.00 87 GLY A C 1
ATOM 697 O O . GLY A 1 87 ? 25.076 7.696 -43.685 1.00 84.00 87 GLY A O 1
ATOM 698 N N . GLY A 1 88 ? 23.997 6.405 -42.198 1.00 82.25 88 GLY A N 1
ATOM 699 C CA . GLY A 1 88 ? 23.115 7.476 -41.724 1.00 82.25 88 GLY A CA 1
ATOM 700 C C . GLY A 1 88 ? 23.863 8.580 -40.971 1.00 82.25 88 GLY A C 1
ATOM 701 O O . GLY A 1 88 ? 23.604 9.763 -41.173 1.00 82.25 88 GLY A O 1
ATOM 702 N N . PHE A 1 89 ? 24.805 8.204 -40.104 1.00 84.00 89 PHE A N 1
ATOM 703 C CA . PHE A 1 89 ? 25.632 9.131 -39.326 1.00 84.00 89 PHE A CA 1
ATOM 704 C C . PHE A 1 89 ? 26.901 8.447 -38.803 1.00 84.00 89 PHE A C 1
ATOM 706 O O . PHE A 1 89 ? 27.011 7.222 -38.801 1.00 84.00 89 PHE A O 1
ATOM 713 N N . GLY A 1 90 ? 27.875 9.247 -38.355 1.00 86.56 90 GLY A N 1
ATOM 714 C CA . GLY A 1 90 ? 29.126 8.743 -37.785 1.00 86.56 90 GLY A CA 1
ATOM 715 C C . GLY A 1 90 ? 28.924 7.978 -36.465 1.00 86.56 90 GLY A C 1
ATOM 716 O O . GLY A 1 90 ? 27.979 8.265 -35.729 1.00 86.56 90 GLY A O 1
ATOM 717 N N . PRO A 1 91 ? 29.834 7.048 -36.113 1.00 83.88 91 PRO A N 1
ATOM 718 C CA . PRO A 1 91 ? 29.683 6.160 -34.955 1.00 83.88 91 PRO A CA 1
ATOM 719 C C . PRO A 1 91 ? 29.764 6.875 -33.597 1.00 83.88 91 PRO A C 1
ATOM 721 O O . PRO A 1 91 ? 29.349 6.318 -32.588 1.00 83.88 91 PRO A O 1
ATOM 724 N N . TRP A 1 92 ? 30.250 8.117 -33.544 1.00 85.31 92 TRP A N 1
ATOM 725 C CA . TRP A 1 92 ? 30.349 8.870 -32.292 1.00 85.31 92 TRP A CA 1
ATOM 726 C C . TRP A 1 92 ? 28.972 9.246 -31.716 1.00 85.31 92 TRP A C 1
ATOM 728 O O . TRP A 1 92 ? 28.809 9.245 -30.497 1.00 85.31 92 TRP A O 1
ATOM 738 N N . ILE A 1 93 ? 27.963 9.495 -32.564 1.00 87.25 93 ILE A N 1
ATOM 739 C CA . ILE A 1 93 ? 26.588 9.803 -32.129 1.00 87.25 93 ILE A CA 1
ATOM 740 C C . ILE A 1 93 ? 25.965 8.621 -31.364 1.00 87.25 93 ILE A C 1
ATOM 742 O O . ILE A 1 93 ? 25.585 8.819 -30.205 1.00 87.25 93 ILE A O 1
ATOM 746 N N . PRO A 1 94 ? 25.879 7.392 -31.925 1.00 88.38 94 PRO A N 1
ATOM 747 C CA . PRO A 1 94 ? 25.361 6.246 -31.186 1.00 88.38 94 PRO A CA 1
ATOM 748 C C . PRO A 1 94 ? 26.166 5.965 -29.918 1.00 88.38 94 PRO A C 1
ATOM 750 O O . PRO A 1 94 ? 25.561 5.604 -28.913 1.00 88.38 94 PRO A O 1
ATOM 753 N N . SER A 1 95 ? 27.488 6.170 -29.907 1.00 84.56 95 SER A N 1
ATOM 754 C CA . SER A 1 95 ? 28.298 5.996 -28.694 1.00 84.56 95 SER A CA 1
ATOM 755 C C . SER A 1 95 ? 27.918 6.974 -27.580 1.00 84.56 95 SER A C 1
ATOM 757 O O . SER A 1 95 ? 27.694 6.540 -26.451 1.00 84.56 95 SER A O 1
ATOM 759 N N . VAL A 1 96 ? 27.790 8.271 -27.883 1.00 90.50 96 VAL A N 1
ATOM 760 C CA . VAL A 1 96 ? 27.406 9.287 -26.888 1.00 90.50 96 VAL A CA 1
ATOM 761 C C . VAL A 1 96 ? 25.990 9.034 -26.374 1.00 90.50 96 VAL A C 1
ATOM 763 O O . VAL A 1 96 ? 25.785 8.981 -25.162 1.00 90.50 96 VAL A O 1
ATOM 766 N N . VAL A 1 97 ? 25.025 8.807 -27.271 1.00 90.19 97 VAL A N 1
ATOM 767 C CA . VAL A 1 97 ? 23.628 8.541 -26.888 1.00 90.19 97 VAL A CA 1
ATOM 768 C C . VAL A 1 97 ? 23.519 7.266 -26.053 1.00 90.19 97 VAL A C 1
ATOM 770 O O . VAL A 1 97 ? 22.828 7.264 -25.037 1.00 90.19 97 VAL A O 1
ATOM 773 N N . SER A 1 98 ? 24.240 6.204 -26.421 1.00 87.00 98 SER A N 1
ATOM 774 C CA . SER A 1 98 ? 24.254 4.955 -25.650 1.00 87.00 98 SER A CA 1
ATOM 775 C C . SER A 1 98 ? 24.889 5.140 -24.275 1.00 87.00 98 SER A C 1
ATOM 777 O O . SER A 1 98 ? 24.393 4.580 -23.305 1.00 87.00 98 SER A O 1
ATOM 779 N N . CYS A 1 99 ? 25.948 5.946 -24.164 1.00 85.38 99 CYS A N 1
ATOM 780 C CA . CYS A 1 99 ? 26.597 6.238 -22.887 1.00 85.38 99 CYS A CA 1
ATOM 781 C C . CYS A 1 99 ? 25.666 7.020 -21.948 1.00 85.38 99 CYS A C 1
ATOM 783 O O . CYS A 1 99 ? 25.436 6.609 -20.811 1.00 85.38 99 CYS A O 1
ATOM 785 N N . VAL A 1 100 ? 25.046 8.098 -22.443 1.00 92.88 100 VAL A N 1
ATOM 786 C CA .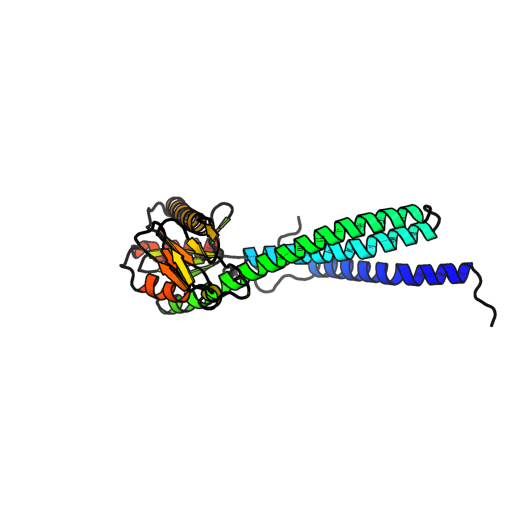 VAL A 1 100 ? 24.065 8.880 -21.671 1.00 92.88 100 VAL A CA 1
ATOM 787 C C . VAL A 1 100 ? 22.857 8.019 -21.300 1.00 92.88 100 VAL A C 1
ATOM 789 O O . VAL A 1 100 ? 22.443 8.001 -20.140 1.00 92.88 100 VAL A O 1
ATOM 792 N N . GLY A 1 101 ? 22.326 7.257 -22.259 1.00 88.62 101 GLY A N 1
ATOM 793 C CA . GLY A 1 101 ? 21.229 6.318 -22.040 1.00 88.62 101 GLY A CA 1
ATOM 794 C C . GLY A 1 101 ? 21.571 5.248 -21.004 1.00 88.62 101 GLY A C 1
ATOM 795 O O . GLY A 1 101 ? 20.726 4.921 -20.176 1.00 88.62 101 GLY A O 1
ATOM 796 N N . ALA A 1 102 ? 22.815 4.762 -20.979 1.00 86.19 102 ALA A N 1
ATOM 797 C CA . ALA A 1 102 ? 23.280 3.809 -19.981 1.00 86.19 102 ALA A CA 1
ATOM 798 C C . ALA A 1 102 ? 23.327 4.414 -18.575 1.00 86.19 102 ALA A C 1
ATOM 800 O O . ALA A 1 102 ? 22.857 3.781 -17.631 1.00 86.19 102 ALA A O 1
ATOM 801 N N . VAL A 1 103 ? 23.824 5.644 -18.424 1.00 92.19 103 VAL A N 1
ATOM 802 C CA . VAL A 1 103 ? 23.860 6.336 -17.124 1.00 92.19 103 VAL A CA 1
ATOM 803 C C . VAL A 1 103 ? 22.444 6.620 -16.617 1.00 92.19 103 VAL A C 1
ATOM 805 O O . VAL A 1 103 ? 22.095 6.229 -15.502 1.00 92.19 103 VAL A O 1
ATOM 808 N N . VAL A 1 104 ? 21.601 7.249 -17.442 1.00 95.50 104 VAL A N 1
ATOM 809 C CA . VAL A 1 104 ? 20.215 7.584 -17.075 1.00 95.50 104 VAL A CA 1
ATOM 810 C C . VAL A 1 104 ? 19.401 6.319 -16.806 1.00 95.50 104 VAL A C 1
ATOM 812 O O . VAL A 1 104 ? 18.701 6.237 -15.795 1.00 95.50 104 VAL A O 1
ATOM 815 N N . GLY A 1 105 ? 19.526 5.318 -17.678 1.00 89.88 105 GLY A N 1
ATOM 816 C CA . GLY A 1 105 ? 18.860 4.030 -17.547 1.00 89.88 105 GLY A CA 1
ATOM 817 C C . GLY A 1 105 ? 19.277 3.287 -16.281 1.00 89.88 105 GLY A C 1
ATOM 818 O O . GLY A 1 105 ? 18.410 2.808 -15.559 1.00 89.88 105 GLY A O 1
ATOM 819 N N . SER A 1 106 ? 20.566 3.288 -15.924 1.00 91.56 106 SER A N 1
ATOM 820 C CA . SER A 1 106 ? 21.052 2.660 -14.684 1.00 91.56 106 SER A CA 1
ATOM 821 C C . SER A 1 106 ? 20.472 3.321 -13.431 1.00 91.56 106 SER A C 1
ATOM 823 O O . SER A 1 106 ? 20.014 2.628 -12.522 1.00 91.56 106 SER A O 1
ATOM 825 N N . ILE A 1 107 ? 20.412 4.658 -13.390 1.00 95.88 107 ILE A N 1
ATOM 826 C CA . ILE A 1 107 ? 19.784 5.395 -12.279 1.00 95.88 107 ILE A CA 1
ATOM 827 C C . ILE A 1 107 ? 18.284 5.075 -12.199 1.00 95.88 107 ILE A C 1
ATOM 829 O O . ILE A 1 107 ? 17.737 4.895 -11.107 1.00 95.88 107 ILE A O 1
ATOM 833 N N . ALA A 1 108 ? 17.605 5.004 -13.347 1.00 93.94 108 ALA A N 1
ATOM 834 C CA . ALA A 1 108 ? 16.188 4.666 -13.411 1.00 93.94 108 ALA A CA 1
ATOM 835 C C . ALA A 1 108 ? 15.918 3.222 -12.953 1.00 93.94 108 ALA A C 1
ATOM 837 O O . ALA A 1 108 ? 14.982 3.009 -12.182 1.00 93.94 108 ALA A O 1
ATOM 838 N N . LEU A 1 109 ? 16.752 2.256 -13.357 1.00 91.50 109 LEU A N 1
ATOM 839 C CA . LEU A 1 109 ? 16.671 0.859 -12.918 1.00 91.50 109 LEU A CA 1
ATOM 840 C C . LEU A 1 109 ? 16.874 0.732 -11.412 1.00 91.50 109 LEU A C 1
ATOM 842 O O . LEU A 1 109 ? 16.098 0.039 -10.763 1.00 91.50 109 LEU A O 1
ATOM 846 N N . TRP A 1 110 ? 17.863 1.431 -10.8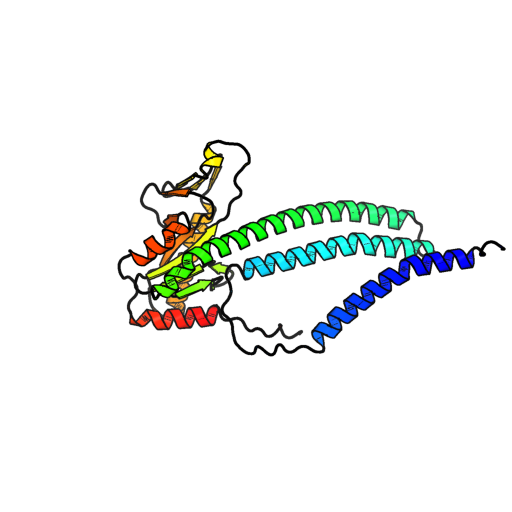51 1.00 94.06 110 TRP A N 1
ATOM 847 C CA . TRP A 1 110 ? 18.111 1.417 -9.411 1.00 94.06 110 TRP A CA 1
ATOM 848 C C . TRP A 1 110 ? 16.896 1.927 -8.622 1.00 94.06 110 TRP A C 1
ATOM 850 O O . TRP A 1 110 ? 16.383 1.235 -7.745 1.00 94.06 110 TRP A O 1
ATOM 860 N N . ARG A 1 111 ? 16.337 3.078 -9.015 1.00 95.44 111 ARG A N 1
ATOM 861 C CA . ARG A 1 111 ? 15.120 3.618 -8.384 1.00 95.44 111 ARG A CA 1
ATOM 862 C C . ARG A 1 111 ? 13.908 2.704 -8.550 1.00 95.44 111 ARG A C 1
ATOM 864 O O . ARG A 1 111 ? 13.085 2.613 -7.643 1.00 95.44 111 ARG A O 1
ATOM 871 N N . CYS A 1 112 ? 13.765 2.064 -9.708 1.00 92.62 112 CYS A N 1
ATOM 872 C CA . CYS A 1 112 ? 12.677 1.126 -9.960 1.00 92.62 112 CYS A CA 1
ATOM 873 C C . CYS A 1 112 ? 12.821 -0.131 -9.089 1.00 92.62 112 CYS A C 1
ATOM 875 O O . CYS A 1 112 ? 11.848 -0.571 -8.483 1.00 92.62 112 CYS A O 1
ATOM 877 N N . HIS A 1 113 ? 14.043 -0.644 -8.930 1.00 92.25 113 HIS A N 1
ATOM 878 C CA . HIS A 1 113 ? 14.338 -1.759 -8.036 1.00 92.25 113 HIS A CA 1
ATOM 879 C C . HIS A 1 113 ? 13.973 -1.445 -6.577 1.00 92.25 113 HIS A C 1
ATOM 881 O O . HIS A 1 113 ? 13.300 -2.247 -5.925 1.00 92.25 113 HIS A O 1
ATOM 887 N N . ASP A 1 114 ? 14.329 -0.258 -6.081 1.00 93.62 114 ASP A N 1
ATOM 888 C CA . ASP A 1 114 ? 13.980 0.167 -4.721 1.00 93.62 114 ASP A CA 1
ATOM 889 C C . ASP A 1 114 ? 12.459 0.250 -4.519 1.00 93.62 114 ASP A C 1
ATOM 891 O O . ASP A 1 114 ? 11.927 -0.221 -3.507 1.00 93.62 114 ASP A O 1
ATOM 895 N N . ARG A 1 115 ? 11.737 0.796 -5.508 1.00 94.25 115 ARG A N 1
ATOM 896 C CA . ARG A 1 115 ? 10.267 0.853 -5.500 1.00 94.25 115 ARG A CA 1
ATOM 897 C C . ARG A 1 115 ? 9.643 -0.534 -5.515 1.00 94.25 115 ARG A C 1
ATOM 899 O O . ARG A 1 115 ? 8.779 -0.796 -4.686 1.00 94.25 115 ARG A O 1
ATOM 906 N N . LEU A 1 116 ? 10.099 -1.424 -6.396 1.00 93.50 116 LEU A N 1
ATOM 907 C CA . LEU A 1 116 ? 9.638 -2.814 -6.469 1.00 93.50 116 LEU A CA 1
ATOM 908 C C . LEU A 1 116 ? 9.828 -3.527 -5.130 1.00 93.50 116 LEU A C 1
ATOM 910 O O . LEU A 1 116 ? 8.904 -4.160 -4.626 1.00 93.50 116 LEU A O 1
ATOM 914 N N . SER A 1 117 ? 10.998 -3.365 -4.513 1.00 93.88 117 SER A N 1
ATOM 915 C CA . SER A 1 117 ? 11.282 -3.923 -3.193 1.00 93.88 117 SER A CA 1
ATOM 916 C C . SER A 1 117 ? 10.346 -3.345 -2.125 1.00 93.88 117 SER A C 1
ATOM 918 O O . SER A 1 117 ? 9.841 -4.073 -1.271 1.00 93.88 117 SER A O 1
ATOM 920 N N . SER A 1 118 ? 10.092 -2.032 -2.144 1.00 93.69 118 SER A N 1
ATOM 921 C CA . SER A 1 118 ? 9.180 -1.370 -1.203 1.00 93.69 118 SER A CA 1
ATOM 922 C C . SER A 1 118 ? 7.723 -1.809 -1.372 1.00 93.69 118 SER A C 1
ATOM 924 O O . SER A 1 118 ? 7.081 -2.155 -0.383 1.00 93.69 118 SER A O 1
ATOM 926 N N . PHE A 1 119 ? 7.201 -1.828 -2.601 1.00 94.56 119 PHE A N 1
ATOM 927 C CA . PHE A 1 119 ? 5.835 -2.274 -2.882 1.00 94.56 119 PHE A CA 1
ATOM 928 C C . PHE A 1 119 ? 5.659 -3.761 -2.589 1.00 94.56 119 PHE A C 1
ATOM 930 O O . PHE A 1 119 ? 4.659 -4.139 -1.990 1.00 94.56 119 PHE A O 1
ATOM 937 N N . GLY A 1 120 ? 6.654 -4.594 -2.910 1.00 95.94 120 GLY A N 1
ATOM 938 C CA . GLY A 1 120 ? 6.636 -6.015 -2.564 1.00 95.94 120 GLY A CA 1
ATOM 939 C C . GLY A 1 120 ? 6.547 -6.252 -1.054 1.00 95.94 120 GLY A C 1
ATOM 940 O O . GLY A 1 120 ? 5.799 -7.121 -0.611 1.00 95.94 120 GLY A O 1
ATOM 941 N N . LEU A 1 121 ? 7.248 -5.444 -0.250 1.00 95.56 121 LEU A N 1
ATOM 942 C CA . LEU A 1 121 ? 7.161 -5.508 1.211 1.00 95.56 121 LEU A CA 1
ATOM 943 C C . LEU A 1 121 ? 5.791 -5.055 1.742 1.00 95.56 121 LEU A C 1
ATOM 945 O O . LEU A 1 121 ? 5.258 -5.685 2.655 1.00 95.56 121 LEU A O 1
ATOM 949 N N . GLY A 1 122 ? 5.231 -3.976 1.184 1.00 96.06 122 GLY A N 1
ATOM 950 C CA . GLY A 1 122 ? 3.876 -3.517 1.509 1.00 96.06 122 GLY A CA 1
ATOM 951 C C . GLY A 1 122 ? 2.840 -4.602 1.218 1.00 96.06 122 GLY A C 1
ATOM 952 O O . GLY A 1 122 ? 2.141 -5.039 2.127 1.00 96.06 122 GLY A O 1
ATOM 953 N N . TYR A 1 123 ? 2.867 -5.141 -0.003 1.00 96.94 123 TYR A N 1
ATOM 954 C CA . TYR A 1 123 ? 1.981 -6.209 -0.463 1.00 96.94 123 TYR A CA 1
ATOM 955 C C . TYR A 1 123 ? 2.043 -7.457 0.427 1.00 96.94 123 TYR A C 1
ATOM 957 O O . TYR A 1 123 ? 1.016 -8.004 0.824 1.00 96.94 123 TYR A O 1
ATOM 965 N N . ALA A 1 124 ? 3.252 -7.904 0.784 1.00 97.19 124 ALA A N 1
ATOM 966 C CA . ALA A 1 124 ? 3.428 -9.036 1.690 1.00 97.19 124 ALA A CA 1
ATOM 967 C C . ALA A 1 124 ? 2.854 -8.757 3.088 1.00 97.19 124 ALA A C 1
ATOM 969 O O . ALA A 1 124 ? 2.292 -9.654 3.712 1.00 97.19 124 ALA A O 1
ATOM 970 N N . GLY A 1 125 ? 2.977 -7.518 3.569 1.00 97.19 125 GLY A N 1
ATOM 971 C CA . GLY A 1 125 ? 2.396 -7.089 4.835 1.00 97.19 125 GLY A CA 1
ATOM 972 C C . GLY A 1 125 ? 0.879 -7.119 4.848 1.00 97.19 125 GLY A C 1
ATOM 973 O O . GLY A 1 125 ? 0.307 -7.727 5.745 1.00 97.19 125 GLY A O 1
ATOM 974 N N . GLU A 1 126 ? 0.239 -6.508 3.851 1.00 98.00 126 GLU A N 1
ATOM 975 C CA . GLU A 1 126 ? -1.224 -6.500 3.718 1.00 98.00 126 GLU A CA 1
ATOM 976 C C . GLU A 1 126 ? -1.782 -7.927 3.655 1.00 98.00 126 GLU A C 1
ATOM 978 O O . GLU A 1 126 ? -2.763 -8.257 4.318 1.00 98.00 126 GLU A O 1
ATOM 983 N N . ARG A 1 127 ? -1.110 -8.827 2.926 1.00 98.00 127 ARG A N 1
ATOM 984 C CA . ARG A 1 127 ? -1.485 -10.247 2.901 1.00 98.00 127 ARG A CA 1
ATOM 985 C C . ARG A 1 127 ? -1.308 -10.933 4.252 1.00 98.00 127 ARG A C 1
ATOM 987 O O . ARG A 1 127 ? -2.191 -11.672 4.669 1.00 98.00 127 ARG A O 1
ATOM 994 N N . ALA A 1 128 ? -0.205 -10.669 4.950 1.00 97.75 128 ALA A N 1
ATOM 995 C CA . ALA A 1 128 ? 0.023 -11.231 6.277 1.00 97.75 128 ALA A CA 1
ATOM 996 C C . ALA A 1 128 ? -1.029 -10.755 7.294 1.00 97.75 128 ALA A C 1
ATOM 998 O O . ALA A 1 128 ? -1.444 -11.525 8.157 1.00 97.75 128 ALA A O 1
ATOM 999 N N . VAL A 1 129 ? -1.482 -9.499 7.201 1.00 98.38 129 VAL A N 1
ATOM 1000 C CA . VAL A 1 129 ? -2.592 -9.000 8.023 1.00 98.38 129 VAL A CA 1
ATOM 1001 C C . VAL A 1 129 ? -3.892 -9.698 7.640 1.00 98.38 129 VAL A C 1
ATOM 1003 O O . VAL A 1 129 ? -4.575 -10.202 8.528 1.00 98.38 129 VAL A O 1
ATOM 1006 N N . ALA A 1 130 ? -4.206 -9.804 6.347 1.00 98.00 130 ALA A N 1
ATOM 1007 C CA . ALA A 1 130 ? -5.402 -10.496 5.869 1.00 98.00 130 ALA A CA 1
ATOM 1008 C C . ALA A 1 130 ? -5.491 -11.954 6.360 1.00 98.00 130 ALA A C 1
ATOM 1010 O O . ALA A 1 130 ? -6.558 -12.373 6.812 1.00 98.00 130 ALA A O 1
ATOM 1011 N N . ASP A 1 131 ? -4.375 -12.690 6.379 1.00 97.88 131 ASP A N 1
ATOM 1012 C CA . ASP A 1 131 ? -4.313 -14.056 6.923 1.00 97.88 131 ASP A CA 1
ATOM 1013 C C . ASP A 1 131 ? -4.731 -14.103 8.405 1.00 97.88 131 ASP A C 1
ATOM 1015 O O . ASP A 1 131 ? -5.443 -15.013 8.837 1.00 97.88 131 ASP A O 1
ATOM 1019 N N . HIS A 1 132 ? -4.350 -13.094 9.197 1.00 98.19 132 HIS A N 1
ATOM 1020 C CA . HIS A 1 132 ? -4.782 -12.975 10.591 1.00 98.19 132 HIS A CA 1
ATOM 1021 C C . HIS A 1 132 ? -6.249 -12.562 10.742 1.00 98.19 132 HIS A C 1
ATOM 1023 O O . HIS A 1 132 ? -6.850 -12.882 11.765 1.00 98.19 132 HIS A O 1
ATOM 1029 N N . LEU A 1 133 ? -6.842 -11.892 9.751 1.00 98.31 133 LEU A N 1
ATOM 1030 C CA . LEU A 1 133 ? -8.254 -11.500 9.768 1.00 98.31 133 LEU A CA 1
ATOM 1031 C C . LEU A 1 133 ? -9.191 -12.632 9.330 1.00 98.31 133 LEU A C 1
ATOM 1033 O O . LEU A 1 133 ? -10.341 -12.650 9.760 1.00 98.31 133 LEU A O 1
ATOM 1037 N N . GLN A 1 134 ? -8.716 -13.607 8.548 1.00 96.75 134 GLN A N 1
ATOM 1038 C CA . GLN A 1 134 ? -9.530 -14.716 8.033 1.00 96.75 134 GLN A CA 1
ATOM 1039 C C . GLN A 1 134 ? -10.383 -15.443 9.101 1.00 96.75 134 GLN A C 1
ATOM 1041 O O . GLN A 1 134 ? -11.551 -15.736 8.834 1.00 96.75 134 GLN A O 1
ATOM 1046 N N . PRO A 1 135 ? -9.890 -15.737 10.326 1.00 96.62 135 PRO A N 1
ATOM 1047 C CA . PRO A 1 135 ? -10.704 -16.388 11.353 1.00 96.62 135 PRO A CA 1
ATOM 1048 C C . PRO A 1 135 ? -11.960 -15.601 11.758 1.00 96.62 135 PRO A C 1
ATOM 1050 O O . PRO A 1 135 ? -12.923 -16.215 12.216 1.00 96.62 135 PRO A O 1
ATOM 1053 N N . LEU A 1 136 ? -11.978 -14.276 11.569 1.00 97.44 136 LEU A N 1
ATOM 1054 C CA . LEU A 1 136 ? -13.129 -13.428 11.887 1.00 97.44 136 LEU A CA 1
ATOM 1055 C C . LEU A 1 136 ? -14.352 -13.775 11.036 1.00 97.44 136 LEU A C 1
ATOM 1057 O O . LEU A 1 136 ? -15.475 -13.691 11.530 1.00 97.44 136 LEU A O 1
ATOM 1061 N N . GLU A 1 137 ? -14.156 -14.243 9.802 1.00 95.00 137 GLU A N 1
ATOM 1062 C CA . GLU A 1 137 ? -15.270 -14.663 8.947 1.00 95.00 137 GLU A CA 1
ATOM 1063 C C . GLU A 1 137 ? -16.054 -15.825 9.562 1.00 95.00 137 GLU A C 1
ATOM 1065 O O . GLU A 1 137 ? -17.285 -15.830 9.564 1.00 95.00 137 GLU A O 1
ATOM 1070 N N . ARG A 1 138 ? -15.350 -16.775 10.193 1.00 93.69 138 ARG A N 1
ATOM 1071 C CA . ARG A 1 138 ? -15.984 -17.889 10.917 1.00 93.69 138 ARG A CA 1
ATOM 1072 C C . ARG A 1 138 ? -16.715 -17.427 12.177 1.00 93.69 138 ARG A C 1
ATOM 1074 O O . ARG A 1 138 ? -17.645 -18.094 12.614 1.00 93.69 138 ARG A O 1
ATOM 1081 N N . ALA A 1 139 ? -16.310 -16.292 12.744 1.00 94.12 139 ALA A N 1
ATOM 1082 C CA . ALA A 1 139 ? -16.965 -15.659 13.885 1.00 94.12 139 ALA A CA 1
ATOM 1083 C C . ALA A 1 139 ? -18.150 -14.756 13.478 1.00 94.12 139 ALA A C 1
ATOM 1085 O O . ALA A 1 139 ? -18.689 -14.041 14.321 1.00 94.12 139 ALA A O 1
ATOM 1086 N N . GLY A 1 140 ? -18.569 -14.776 12.206 1.00 93.94 140 GLY A N 1
ATOM 1087 C CA . GLY A 1 140 ? -19.722 -14.016 11.712 1.00 93.94 140 GLY A CA 1
ATOM 1088 C C . GLY A 1 140 ? -19.412 -12.572 11.311 1.00 93.94 140 GLY A C 1
ATOM 1089 O O . GLY A 1 140 ? -20.337 -11.782 11.119 1.00 93.94 140 GLY A O 1
ATOM 1090 N N . TYR A 1 141 ? -18.134 -12.218 11.177 1.00 97.25 141 TYR A N 1
ATOM 1091 C CA . TYR A 1 141 ? -17.711 -10.936 10.617 1.00 97.25 141 TYR A CA 1
ATOM 1092 C C . TYR A 1 141 ? -17.557 -11.042 9.101 1.00 97.25 141 TYR A C 1
ATOM 1094 O O . TYR A 1 141 ? -17.456 -12.127 8.534 1.00 97.25 141 TYR A O 1
ATOM 1102 N N . ARG A 1 142 ? -17.505 -9.897 8.428 1.00 97.69 142 ARG A N 1
ATOM 1103 C CA . ARG A 1 142 ? -17.104 -9.806 7.024 1.00 97.69 142 ARG A CA 1
ATOM 1104 C C . ARG A 1 142 ? -15.859 -8.947 6.924 1.00 97.69 142 ARG A C 1
ATOM 1106 O O . ARG A 1 142 ? -15.791 -7.886 7.544 1.00 97.69 142 ARG A O 1
ATOM 1113 N N . VAL A 1 143 ? -14.889 -9.427 6.157 1.00 98.12 143 VAL A N 1
ATOM 1114 C CA . VAL A 1 143 ? -13.635 -8.726 5.899 1.00 98.12 143 VAL A CA 1
ATOM 1115 C C . VAL A 1 143 ? -13.636 -8.292 4.439 1.00 98.12 143 VAL A C 1
ATOM 1117 O O . VAL A 1 143 ? -13.904 -9.088 3.543 1.00 98.12 143 VAL A O 1
ATOM 1120 N N . PHE A 1 144 ? -13.371 -7.015 4.210 1.00 98.25 144 PHE A N 1
ATOM 1121 C CA . PHE A 1 144 ? -13.190 -6.424 2.893 1.00 98.25 144 PHE A CA 1
ATOM 1122 C C . PHE A 1 144 ? -11.765 -5.899 2.795 1.00 98.25 144 PHE A C 1
ATOM 1124 O O . PHE A 1 144 ? -11.214 -5.414 3.786 1.00 98.25 144 PHE A O 1
ATOM 1131 N N . HIS A 1 145 ? -11.168 -5.993 1.614 1.00 98.12 145 HIS A N 1
ATOM 1132 C CA . HIS A 1 145 ? -9.790 -5.583 1.393 1.00 98.12 145 HIS A CA 1
ATOM 1133 C C . HIS A 1 145 ? -9.691 -4.563 0.262 1.00 98.12 145 HIS A C 1
ATOM 1135 O O . HIS A 1 145 ? -10.521 -4.563 -0.645 1.00 98.12 145 HIS A O 1
ATOM 1141 N N . ASP A 1 146 ? -8.662 -3.716 0.324 1.00 97.31 146 ASP A N 1
ATOM 1142 C CA . ASP A 1 146 ? -8.371 -2.661 -0.650 1.00 97.31 146 ASP A CA 1
ATOM 1143 C C . ASP A 1 146 ? -9.616 -1.809 -0.962 1.00 97.31 146 ASP A C 1
ATOM 1145 O O . ASP A 1 146 ? -9.938 -1.542 -2.119 1.00 97.31 146 ASP A O 1
ATOM 1149 N N . VAL A 1 147 ? -10.354 -1.430 0.089 1.00 97.62 147 VAL A N 1
ATOM 1150 C CA . VAL A 1 147 ? -11.679 -0.804 0.007 1.00 97.62 147 VAL A CA 1
ATOM 1151 C C . VAL A 1 147 ? -11.553 0.602 -0.577 1.00 97.62 147 VAL A C 1
ATOM 1153 O O . VAL A 1 147 ? -10.945 1.457 0.072 1.00 97.62 147 VAL A O 1
ATOM 1156 N N . PRO A 1 148 ? -12.144 0.889 -1.750 1.00 95.94 148 PRO A N 1
ATOM 1157 C CA . PRO A 1 148 ? -12.047 2.211 -2.356 1.00 95.94 148 PRO A CA 1
ATOM 1158 C C . PRO A 1 148 ? -12.836 3.252 -1.563 1.00 95.94 148 PRO A C 1
ATOM 1160 O O . PRO A 1 148 ? -14.040 3.099 -1.347 1.00 95.94 148 PRO A O 1
ATOM 1163 N N . VAL A 1 149 ? -12.166 4.334 -1.162 1.00 93.94 149 VAL A N 1
ATOM 1164 C CA . VAL A 1 149 ? -12.773 5.471 -0.466 1.00 93.94 149 VAL A CA 1
ATOM 1165 C C . VAL A 1 149 ? -12.240 6.773 -1.062 1.00 93.94 149 VAL A C 1
ATOM 1167 O O . VAL A 1 149 ? -11.077 7.137 -0.895 1.00 93.94 149 VAL A O 1
ATOM 1170 N N . ALA A 1 150 ? -13.114 7.502 -1.759 1.00 86.12 150 ALA A N 1
ATOM 1171 C CA . ALA A 1 150 ? -12.755 8.709 -2.501 1.00 86.12 150 ALA A CA 1
ATOM 1172 C C . ALA A 1 150 ? -11.585 8.471 -3.486 1.00 86.12 150 ALA A C 1
ATOM 1174 O O . ALA A 1 150 ? -11.760 7.773 -4.481 1.00 86.12 150 ALA A O 1
ATOM 1175 N N . SER A 1 151 ? -10.411 9.066 -3.242 1.00 89.19 151 SER A N 1
ATOM 1176 C CA . SER A 1 151 ? -9.229 9.004 -4.120 1.00 89.19 151 SER A CA 1
ATOM 1177 C C . SER A 1 151 ? -8.145 8.021 -3.659 1.00 89.19 151 SER A C 1
ATOM 1179 O O . SER A 1 151 ? -7.061 7.977 -4.246 1.00 89.19 151 SER A O 1
ATOM 1181 N N . PHE A 1 152 ? -8.407 7.247 -2.608 1.00 93.69 152 PHE A N 1
ATOM 1182 C CA . PHE A 1 152 ? -7.475 6.271 -2.051 1.00 93.69 152 PHE A CA 1
ATOM 1183 C C . PHE A 1 152 ? -8.218 5.002 -1.617 1.00 93.69 152 PHE A C 1
ATOM 1185 O O . PHE A 1 152 ? -9.434 4.903 -1.766 1.00 93.69 152 PHE A O 1
ATOM 1192 N N . ASN A 1 153 ? -7.483 4.023 -1.092 1.00 96.31 153 ASN A N 1
ATOM 1193 C CA . ASN A 1 153 ? -8.052 2.773 -0.601 1.00 96.31 153 ASN A CA 1
ATOM 1194 C C . ASN A 1 153 ? -7.684 2.565 0.869 1.00 96.31 153 ASN A C 1
ATOM 1196 O O . ASN A 1 153 ? -6.603 2.966 1.297 1.00 96.31 153 ASN A O 1
ATOM 1200 N N . ILE A 1 154 ? -8.577 1.923 1.618 1.00 98.19 154 ILE A N 1
ATOM 1201 C CA . ILE A 1 154 ? -8.310 1.419 2.966 1.00 98.19 154 ILE A CA 1
ATOM 1202 C C . ILE A 1 154 ? -7.894 -0.045 2.840 1.00 98.19 154 ILE A C 1
ATOM 1204 O O . ILE A 1 154 ? -8.650 -0.838 2.275 1.00 98.19 154 ILE A O 1
ATOM 1208 N N . ASP A 1 155 ? -6.738 -0.413 3.396 1.00 98.12 155 ASP A N 1
ATOM 1209 C CA . ASP A 1 155 ? -6.172 -1.757 3.226 1.00 98.12 155 ASP A CA 1
ATOM 1210 C C . ASP A 1 155 ? -7.166 -2.849 3.623 1.00 98.12 155 ASP A C 1
ATOM 1212 O O . ASP A 1 155 ? -7.423 -3.761 2.830 1.00 98.12 155 ASP A O 1
ATOM 1216 N N . HIS A 1 156 ? -7.772 -2.752 4.815 1.00 98.56 156 HIS A N 1
ATOM 1217 C CA . HIS A 1 156 ? -8.827 -3.672 5.240 1.00 98.56 156 HIS A CA 1
ATOM 1218 C C . HIS A 1 156 ? -9.951 -2.980 6.017 1.00 98.56 156 HIS A C 1
ATOM 1220 O O . HIS A 1 156 ? -9.720 -2.088 6.834 1.00 98.56 156 HIS A O 1
ATOM 1226 N N . VAL A 1 157 ? -11.179 -3.454 5.816 1.00 98.56 157 VAL A N 1
ATOM 1227 C CA . VAL A 1 157 ? -12.350 -3.080 6.611 1.00 98.56 157 VAL A CA 1
ATOM 1228 C C . VAL A 1 157 ? -13.003 -4.339 7.156 1.00 98.56 157 VAL A C 1
ATOM 1230 O O . VAL A 1 157 ? -13.358 -5.242 6.402 1.00 98.56 157 VAL A O 1
ATOM 1233 N N . VAL A 1 158 ? -13.189 -4.392 8.472 1.00 98.44 158 VAL A N 1
ATOM 1234 C CA . VAL A 1 158 ? -13.931 -5.468 9.135 1.00 98.44 158 VAL A CA 1
ATOM 1235 C C . VAL A 1 158 ? -15.263 -4.924 9.622 1.00 98.44 158 VAL A C 1
ATOM 1237 O O . VAL A 1 158 ? -15.312 -3.877 10.266 1.00 98.44 158 VAL A O 1
ATOM 1240 N N . VAL A 1 159 ? -16.342 -5.652 9.348 1.00 97.81 159 VAL A N 1
ATOM 1241 C CA . VAL A 1 159 ? -17.687 -5.331 9.829 1.00 97.81 159 VAL A CA 1
ATOM 1242 C C . VAL A 1 159 ? -18.297 -6.531 10.544 1.00 97.81 159 VAL A C 1
ATOM 1244 O O . VAL A 1 159 ? -18.229 -7.663 10.065 1.00 97.81 159 VAL A O 1
ATOM 1247 N N . GLY A 1 160 ? -18.909 -6.286 11.700 1.00 95.62 160 GLY A N 1
ATOM 1248 C CA . GLY A 1 160 ? -19.657 -7.298 12.436 1.00 95.62 160 GLY A CA 1
ATOM 1249 C C . GLY A 1 160 ? -20.396 -6.721 13.642 1.00 95.62 160 GLY A C 1
ATOM 1250 O O . GLY A 1 160 ? -20.523 -5.502 13.765 1.00 95.62 160 GLY A O 1
ATOM 1251 N N . PRO A 1 161 ? -20.892 -7.579 14.551 1.00 91.44 161 PRO A N 1
ATOM 1252 C CA . PRO A 1 161 ? -21.721 -7.149 15.681 1.00 91.44 161 PRO A CA 1
ATOM 1253 C C . PRO A 1 161 ? -21.042 -6.122 16.600 1.00 91.44 161 PRO A C 1
ATOM 1255 O O . PRO A 1 161 ? -21.703 -5.257 17.172 1.00 91.44 161 PRO A O 1
ATOM 1258 N N . THR A 1 162 ? -19.717 -6.201 16.729 1.00 94.44 162 THR A N 1
ATOM 1259 C CA . THR A 1 162 ? -18.921 -5.338 17.613 1.00 94.44 162 THR A CA 1
ATOM 1260 C C . THR A 1 162 ? -18.523 -4.004 16.992 1.00 94.44 162 THR A C 1
ATOM 1262 O O . THR A 1 162 ? -17.948 -3.172 17.684 1.00 94.44 162 THR A O 1
ATOM 1265 N N . GLY A 1 163 ? -18.870 -3.750 15.727 1.00 95.25 163 GLY A N 1
ATOM 1266 C CA . GLY A 1 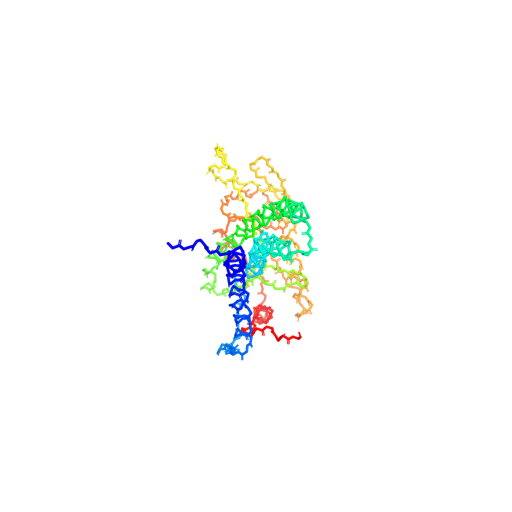163 ? -18.618 -2.465 15.080 1.00 95.25 163 GLY A CA 1
ATOM 1267 C C . GLY A 1 163 ? -18.047 -2.575 13.671 1.00 95.25 163 GLY A C 1
ATOM 1268 O O . GLY A 1 163 ? -18.042 -3.640 13.044 1.00 95.25 163 GLY A O 1
ATOM 1269 N N . LEU A 1 164 ? -17.554 -1.431 13.195 1.00 97.12 164 LEU A N 1
ATOM 1270 C CA . LEU A 1 164 ? -16.744 -1.306 11.990 1.00 97.12 164 LEU A CA 1
ATOM 1271 C C . LEU A 1 164 ? -15.305 -0.949 12.357 1.00 97.12 164 LEU A C 1
ATOM 1273 O O . LEU A 1 164 ? -15.070 -0.073 13.191 1.00 97.12 164 LEU A O 1
ATOM 1277 N N . PHE A 1 165 ? -14.351 -1.570 11.675 1.00 98.19 165 PHE A N 1
ATOM 1278 C CA . PHE A 1 165 ? -12.928 -1.369 11.917 1.00 98.19 165 PHE A CA 1
ATOM 1279 C C . PHE A 1 165 ? -12.224 -1.072 10.596 1.00 98.19 165 PHE A C 1
ATOM 1281 O O . PHE A 1 165 ? -12.233 -1.914 9.701 1.00 98.19 165 PHE A O 1
ATOM 1288 N N . ALA A 1 166 ? -11.623 0.112 10.477 1.00 98.44 166 ALA A N 1
ATOM 1289 C CA . ALA A 1 166 ? -10.722 0.462 9.382 1.00 98.44 166 ALA A CA 1
ATOM 1290 C C . ALA A 1 166 ? -9.288 0.136 9.807 1.00 98.44 166 ALA A C 1
ATOM 1292 O O . ALA A 1 166 ? -8.814 0.641 10.827 1.00 98.44 166 ALA A O 1
ATOM 1293 N N . ILE A 1 167 ? -8.613 -0.721 9.046 1.00 98.69 167 ILE A N 1
ATOM 1294 C CA . ILE A 1 167 ? -7.290 -1.244 9.375 1.00 98.69 167 ILE A CA 1
ATOM 1295 C C . ILE A 1 167 ? -6.309 -0.774 8.301 1.00 98.69 167 ILE A C 1
ATOM 1297 O O . ILE A 1 167 ? -6.455 -1.126 7.134 1.00 98.69 167 ILE A O 1
ATOM 1301 N N . GLU A 1 168 ? -5.322 0.017 8.710 1.00 98.50 168 GLU A N 1
ATOM 1302 C CA . GLU A 1 168 ? -4.150 0.385 7.906 1.00 98.50 168 GLU A CA 1
ATOM 1303 C C . GLU A 1 168 ? -3.014 -0.591 8.216 1.00 98.50 168 GLU A C 1
ATOM 1305 O O . GLU A 1 168 ? -2.763 -0.903 9.383 1.00 98.50 168 GLU A O 1
ATOM 1310 N N . THR A 1 169 ? -2.284 -1.036 7.199 1.00 98.00 169 THR A N 1
ATOM 1311 C CA . THR A 1 169 ? -1.137 -1.927 7.350 1.00 98.00 169 THR A CA 1
ATOM 1312 C C . THR A 1 169 ? 0.162 -1.186 7.076 1.00 98.00 169 THR A C 1
ATOM 1314 O O . THR A 1 169 ? 0.412 -0.696 5.976 1.00 98.00 169 THR A O 1
ATOM 1317 N N . LYS A 1 170 ? 1.073 -1.170 8.057 1.00 96.06 170 LYS A N 1
ATOM 1318 C CA . LYS A 1 170 ? 2.409 -0.600 7.866 1.00 96.06 170 LYS A CA 1
ATOM 1319 C C . LYS A 1 170 ? 3.516 -1.609 8.100 1.00 96.06 170 LYS A C 1
ATOM 1321 O O . LYS A 1 170 ? 3.877 -1.940 9.227 1.00 96.06 170 LYS A O 1
ATOM 1326 N N . THR A 1 171 ? 4.129 -2.032 7.002 1.00 93.31 171 THR A N 1
ATOM 1327 C CA . THR A 1 171 ? 5.295 -2.915 7.036 1.00 93.31 171 THR A CA 1
ATOM 1328 C C . THR A 1 171 ? 6.575 -2.104 6.997 1.00 93.31 171 THR A C 1
ATOM 1330 O O . THR A 1 171 ? 6.784 -1.280 6.104 1.00 93.31 171 THR A O 1
ATOM 1333 N N . ARG A 1 172 ? 7.477 -2.373 7.940 1.00 89.62 172 ARG A N 1
ATOM 1334 C CA . ARG A 1 172 ? 8.779 -1.710 8.011 1.00 89.62 172 ARG A CA 1
ATOM 1335 C C . ARG A 1 172 ? 9.902 -2.732 8.075 1.00 89.62 172 ARG A C 1
ATOM 1337 O O . ARG A 1 172 ? 9.823 -3.686 8.846 1.00 89.62 172 ARG A O 1
ATOM 1344 N N . ARG A 1 173 ? 10.960 -2.509 7.285 1.00 85.62 173 ARG A N 1
ATOM 1345 C CA . ARG A 1 173 ? 12.187 -3.312 7.367 1.00 85.62 173 ARG A CA 1
ATOM 1346 C C . ARG A 1 173 ? 12.855 -3.094 8.715 1.00 85.62 173 ARG A C 1
ATOM 1348 O O . ARG A 1 173 ? 12.963 -1.971 9.202 1.00 85.62 173 ARG A O 1
ATOM 1355 N N . THR A 1 174 ? 13.344 -4.183 9.272 1.00 74.69 174 THR A N 1
ATOM 1356 C CA . THR A 1 174 ? 14.142 -4.189 10.487 1.00 74.69 174 THR A CA 1
ATOM 1357 C C . THR A 1 174 ? 15.624 -4.047 10.094 1.00 74.69 174 THR A C 1
ATOM 1359 O O . THR A 1 174 ? 16.056 -4.766 9.188 1.00 74.69 174 THR A O 1
ATOM 1362 N N . PRO A 1 175 ? 16.407 -3.127 10.698 1.00 69.31 175 PRO A N 1
ATOM 1363 C CA . PRO A 1 175 ? 17.848 -3.027 10.444 1.00 69.31 175 PRO A CA 1
ATOM 1364 C C . PRO A 1 175 ? 18.567 -4.355 10.724 1.00 69.31 175 PRO A C 1
ATOM 1366 O O . PRO A 1 175 ? 18.066 -5.188 11.467 1.00 69.31 175 PRO A O 1
ATOM 1369 N N . ALA A 1 176 ? 19.750 -4.594 10.164 1.00 66.62 176 ALA A N 1
ATOM 1370 C CA . ALA A 1 176 ? 20.531 -5.768 10.554 1.00 66.62 176 ALA A CA 1
ATOM 1371 C C . ALA A 1 176 ? 21.314 -5.481 11.851 1.00 66.62 176 ALA A C 1
ATOM 1373 O O . ALA A 1 176 ? 21.973 -4.451 11.957 1.00 66.62 176 ALA A O 1
ATOM 1374 N N . GLY A 1 177 ? 21.292 -6.407 12.818 1.00 62.03 177 GLY A N 1
ATOM 1375 C CA . GLY A 1 177 ? 22.392 -6.539 13.784 1.00 62.03 177 GLY A CA 1
ATOM 1376 C C . GLY A 1 177 ? 22.244 -5.969 15.203 1.00 62.03 177 GLY A C 1
ATOM 1377 O O . GLY A 1 177 ? 23.185 -6.155 15.968 1.00 62.03 177 GLY A O 1
ATOM 1378 N N . SER A 1 178 ? 21.122 -5.361 15.626 1.00 57.62 178 SER A N 1
ATOM 1379 C CA . SER A 1 178 ? 20.965 -4.924 17.037 1.00 57.62 178 SER A CA 1
ATOM 1380 C C . SER A 1 178 ? 20.159 -5.911 17.919 1.00 57.62 178 SER A C 1
ATOM 1382 O O . SER A 1 178 ? 19.309 -6.648 17.412 1.00 57.62 178 SER A O 1
ATOM 1384 N N . PRO A 1 179 ? 20.387 -5.973 19.248 1.00 60.22 179 PRO A N 1
ATOM 1385 C CA . PRO A 1 179 ? 19.595 -6.810 20.161 1.00 60.22 179 PRO A CA 1
ATOM 1386 C C . PRO A 1 179 ? 18.111 -6.410 20.245 1.00 60.22 179 PRO A C 1
ATOM 1388 O O . PRO A 1 179 ? 17.245 -7.283 20.248 1.00 60.22 179 PRO A O 1
ATOM 1391 N N . GLU A 1 180 ? 17.798 -5.110 20.250 1.00 57.06 180 GLU A N 1
ATOM 1392 C CA . GLU A 1 180 ? 16.413 -4.593 20.198 1.00 57.06 180 GLU A CA 1
ATOM 1393 C C . GLU A 1 180 ? 15.721 -4.968 18.883 1.00 57.06 180 GLU A C 1
ATOM 1395 O O . GLU A 1 180 ? 14.567 -5.393 18.852 1.00 57.06 180 GLU A O 1
ATOM 1400 N N . THR A 1 181 ? 16.486 -4.933 17.797 1.00 58.88 181 THR A N 1
ATOM 1401 C CA . THR A 1 181 ? 16.093 -5.381 16.462 1.00 58.88 181 THR A CA 1
ATOM 1402 C C . THR A 1 181 ? 15.789 -6.889 16.421 1.00 58.88 181 THR A C 1
ATOM 1404 O O . THR A 1 181 ? 14.898 -7.308 15.683 1.00 58.88 181 THR A O 1
ATOM 1407 N N . ARG A 1 182 ? 16.448 -7.725 17.247 1.00 62.03 182 ARG A N 1
ATOM 1408 C CA . ARG A 1 182 ? 16.110 -9.161 17.378 1.00 62.03 182 ARG A CA 1
ATOM 1409 C C . ARG A 1 182 ? 14.759 -9.390 18.051 1.00 62.03 182 ARG A C 1
ATOM 1411 O O . ARG A 1 182 ? 14.082 -10.349 17.698 1.00 62.03 182 ARG A O 1
ATOM 1418 N N . ARG A 1 183 ? 14.369 -8.530 18.999 1.00 66.56 183 ARG A N 1
ATOM 1419 C CA . ARG A 1 183 ? 13.052 -8.608 19.656 1.00 66.56 183 ARG A CA 1
ATOM 1420 C C . ARG A 1 183 ? 11.926 -8.048 18.785 1.00 66.56 183 ARG A C 1
ATOM 1422 O O . ARG A 1 183 ? 10.773 -8.386 19.023 1.00 66.56 183 ARG A O 1
ATOM 1429 N N . ARG A 1 184 ? 12.264 -7.240 17.765 1.00 80.25 184 ARG A N 1
ATOM 1430 C CA . ARG A 1 184 ? 11.315 -6.573 16.853 1.00 80.25 184 ARG A CA 1
ATOM 1431 C C . ARG A 1 184 ? 10.199 -5.871 17.626 1.00 80.25 184 ARG A C 1
ATOM 1433 O O . ARG A 1 184 ? 9.033 -5.970 17.263 1.00 80.25 184 ARG A O 1
ATOM 1440 N N . THR A 1 185 ? 10.556 -5.196 18.713 1.00 87.94 185 THR A N 1
ATOM 1441 C CA . THR A 1 185 ? 9.601 -4.489 19.567 1.00 87.94 185 THR A CA 1
ATOM 1442 C C . THR A 1 185 ? 9.524 -3.020 19.168 1.00 87.94 185 THR A C 1
ATOM 1444 O O . THR A 1 185 ? 10.556 -2.405 18.901 1.00 87.94 185 THR A O 1
ATOM 1447 N N . VAL A 1 186 ? 8.312 -2.472 19.133 1.00 91.06 186 VAL A N 1
ATOM 1448 C CA . VAL A 1 186 ? 8.051 -1.032 19.025 1.00 91.06 186 VAL A CA 1
ATOM 1449 C C . VAL A 1 186 ? 7.181 -0.591 20.188 1.00 91.06 186 VAL A C 1
ATOM 1451 O O . VAL A 1 186 ? 6.316 -1.343 20.644 1.00 91.06 186 VAL A O 1
ATOM 1454 N N . GLU A 1 187 ? 7.401 0.629 20.656 1.00 93.31 187 GLU A N 1
ATOM 1455 C CA . GLU A 1 187 ? 6.553 1.239 21.675 1.00 93.31 187 GLU A CA 1
ATOM 1456 C C . GLU A 1 187 ? 5.633 2.265 21.023 1.00 93.31 187 GLU A C 1
ATOM 1458 O O . GLU A 1 187 ? 6.065 3.039 20.170 1.00 93.31 187 GLU A O 1
ATOM 1463 N N . PHE A 1 188 ? 4.368 2.269 21.422 1.00 94.19 188 PHE A N 1
ATOM 1464 C CA . PHE A 1 188 ? 3.410 3.293 21.035 1.00 94.19 188 PHE A CA 1
ATOM 1465 C C . PHE A 1 188 ? 2.956 4.029 22.294 1.00 94.19 188 PHE A C 1
ATOM 1467 O O . PHE A 1 188 ? 2.369 3.410 23.178 1.00 94.19 188 PHE A O 1
ATOM 1474 N N . ASP A 1 189 ? 3.244 5.327 22.388 1.00 90.94 189 ASP A N 1
ATOM 1475 C CA . ASP A 1 189 ? 2.980 6.162 23.575 1.00 90.94 189 ASP A CA 1
ATOM 1476 C C . ASP A 1 189 ? 1.612 6.878 23.544 1.00 90.94 189 ASP A C 1
ATOM 1478 O O . ASP A 1 189 ? 1.319 7.725 24.388 1.00 90.94 189 ASP A O 1
ATOM 1482 N N . GLY A 1 190 ? 0.783 6.568 22.542 1.00 90.88 190 GLY A N 1
ATOM 1483 C CA . GLY A 1 190 ? -0.491 7.235 22.269 1.00 90.88 190 GLY A CA 1
ATOM 1484 C C . GLY A 1 190 ? -0.408 8.357 21.226 1.00 90.88 190 GLY A C 1
ATOM 1485 O O . GLY A 1 190 ? -1.433 8.735 20.654 1.00 90.88 190 GLY A O 1
ATOM 1486 N N . GLN A 1 191 ? 0.792 8.854 20.909 1.00 91.19 191 GLN A N 1
ATOM 1487 C CA . GLN A 1 191 ? 1.020 9.913 19.921 1.00 91.19 191 GLN A CA 1
ATOM 1488 C C . GLN A 1 191 ? 2.002 9.517 18.814 1.00 91.19 191 GLN A C 1
ATOM 1490 O O . GLN A 1 191 ? 1.740 9.832 17.653 1.00 91.19 191 GLN A O 1
ATOM 1495 N N . LEU A 1 192 ? 3.094 8.834 19.151 1.00 93.81 192 LEU A N 1
ATOM 1496 C CA . LEU A 1 192 ? 4.205 8.459 18.282 1.00 93.81 192 LEU A CA 1
ATOM 1497 C C . LEU A 1 192 ? 4.527 6.969 18.405 1.00 93.81 192 LEU A C 1
ATOM 1499 O O . LEU A 1 192 ? 4.402 6.357 19.465 1.00 93.81 192 LEU A O 1
ATOM 1503 N N . ILE A 1 193 ? 4.994 6.388 17.300 1.00 93.94 193 ILE A N 1
ATOM 1504 C CA . ILE A 1 193 ? 5.558 5.039 17.289 1.00 93.94 193 ILE A CA 1
ATOM 1505 C C . ILE A 1 193 ? 7.071 5.163 17.406 1.00 93.94 193 ILE A C 1
ATOM 1507 O O . ILE A 1 193 ? 7.723 5.731 16.526 1.00 93.94 193 ILE A O 1
ATOM 1511 N N . HIS A 1 194 ? 7.633 4.592 18.462 1.00 92.75 194 HIS A N 1
ATOM 1512 C CA . HIS A 1 194 ? 9.067 4.517 18.690 1.00 92.75 194 HIS A CA 1
ATOM 1513 C C . HIS A 1 194 ? 9.612 3.205 18.129 1.00 92.75 194 HIS A C 1
ATOM 1515 O O . HIS A 1 194 ? 9.428 2.123 18.691 1.00 92.75 194 HIS A O 1
ATOM 1521 N N . TYR A 1 195 ? 10.300 3.316 16.996 1.00 89.44 195 TYR A N 1
ATOM 1522 C CA . TYR A 1 195 ? 11.069 2.236 16.395 1.00 89.44 195 TYR A CA 1
ATOM 1523 C C . TYR A 1 195 ? 12.525 2.290 16.875 1.00 89.44 195 TYR A C 1
ATOM 1525 O O . TYR A 1 195 ? 13.003 3.351 17.289 1.00 89.44 195 TYR A O 1
ATOM 1533 N N . PRO A 1 196 ? 13.298 1.199 16.726 1.00 85.62 196 PRO A N 1
ATOM 1534 C CA . PRO A 1 196 ? 14.737 1.245 16.963 1.00 85.62 196 PRO A CA 1
ATOM 1535 C C . PRO A 1 196 ? 15.406 2.339 16.108 1.00 85.62 196 PRO A C 1
ATOM 1537 O O . PRO A 1 196 ? 15.454 2.243 14.880 1.00 85.62 196 PRO A O 1
ATOM 1540 N N . GLY A 1 197 ? 15.889 3.404 16.757 1.00 83.56 197 GLY A N 1
ATOM 1541 C CA . GLY A 1 197 ? 16.613 4.516 16.129 1.00 83.56 197 GLY A CA 1
ATOM 1542 C C . GLY A 1 197 ? 15.769 5.568 15.394 1.00 83.56 197 GLY A C 1
ATOM 1543 O O . GLY A 1 197 ? 16.341 6.446 14.756 1.00 83.56 197 GLY A O 1
ATOM 1544 N N . SER A 1 198 ? 14.433 5.511 15.439 1.00 89.06 198 SER A N 1
ATOM 1545 C CA . SER A 1 198 ? 13.583 6.558 14.839 1.00 89.06 198 SER A CA 1
ATOM 1546 C C . SER A 1 198 ? 12.183 6.567 15.442 1.00 89.06 198 SER A C 1
ATOM 1548 O O . SER A 1 198 ? 11.733 5.567 15.988 1.00 89.06 198 SER A O 1
ATOM 1550 N N . SER A 1 199 ? 11.467 7.680 15.335 1.00 92.94 199 SER A N 1
ATOM 1551 C CA . SER A 1 199 ? 10.063 7.763 15.743 1.00 92.94 199 SER A CA 1
ATOM 1552 C C . SER A 1 199 ? 9.260 8.510 14.690 1.00 92.94 199 SER A C 1
ATOM 1554 O O . SER A 1 199 ? 9.777 9.451 14.089 1.00 92.94 199 SER A O 1
ATOM 1556 N N . ASP A 1 200 ? 8.024 8.087 14.448 1.00 93.94 200 ASP A N 1
ATOM 1557 C CA . ASP A 1 200 ? 7.130 8.760 13.508 1.00 93.94 200 ASP A CA 1
ATOM 1558 C C . ASP A 1 200 ? 5.650 8.574 13.878 1.00 93.94 200 ASP A C 1
ATOM 1560 O O . ASP A 1 200 ? 5.294 7.706 14.679 1.00 93.94 200 ASP A O 1
ATOM 1564 N N . ARG A 1 201 ? 4.794 9.421 13.292 1.00 95.12 201 ARG A N 1
ATOM 1565 C CA . ARG A 1 201 ? 3.325 9.361 13.398 1.00 95.12 201 ARG A CA 1
ATOM 1566 C C . ARG A 1 201 ? 2.653 8.976 12.079 1.00 95.12 201 ARG A C 1
ATOM 1568 O O . ARG A 1 201 ? 1.433 8.902 11.999 1.00 95.12 201 ARG A O 1
ATOM 1575 N N . TYR A 1 202 ? 3.420 8.718 11.022 1.00 94.06 202 TYR A N 1
ATOM 1576 C CA . TYR A 1 202 ? 2.872 8.693 9.665 1.00 94.06 202 TYR A CA 1
ATOM 1577 C C . TYR A 1 202 ? 1.775 7.631 9.496 1.00 94.06 202 TYR A C 1
ATOM 1579 O O . TYR A 1 202 ? 0.707 7.926 8.961 1.00 94.06 202 TYR A O 1
ATOM 1587 N N . GLY A 1 203 ? 2.008 6.417 10.010 1.00 94.81 203 GLY A N 1
ATOM 1588 C CA . GLY A 1 203 ? 1.005 5.346 9.980 1.00 94.81 203 GLY A CA 1
ATOM 1589 C C . GLY A 1 203 ? -0.220 5.632 10.857 1.00 94.81 203 GLY A C 1
ATOM 1590 O O . GLY A 1 203 ? -1.332 5.258 10.498 1.00 94.81 203 GLY A O 1
ATOM 1591 N N . ILE A 1 204 ? -0.041 6.337 11.979 1.00 96.50 204 ILE A N 1
ATOM 1592 C CA . ILE A 1 204 ? -1.143 6.723 12.875 1.00 96.50 204 ILE A CA 1
ATOM 1593 C C . ILE A 1 204 ? -2.055 7.718 12.157 1.00 96.50 204 ILE A C 1
ATOM 1595 O O . ILE A 1 204 ? -3.268 7.527 12.118 1.00 96.50 204 ILE A O 1
ATOM 1599 N N . ASP A 1 205 ? -1.470 8.741 11.527 1.00 97.06 205 ASP A N 1
ATOM 1600 C CA . ASP A 1 205 ? -2.226 9.738 10.768 1.00 97.06 205 ASP A CA 1
ATOM 1601 C C . ASP A 1 205 ? -2.988 9.099 9.597 1.00 97.06 205 ASP A C 1
ATOM 1603 O O . ASP A 1 205 ? -4.108 9.506 9.292 1.00 97.06 205 ASP A O 1
ATOM 1607 N N . GLN A 1 206 ? -2.402 8.092 8.934 1.00 97.00 206 GLN A N 1
ATOM 1608 C CA . GLN A 1 206 ? -3.099 7.309 7.907 1.00 97.00 206 GLN A CA 1
ATOM 1609 C C . GLN A 1 206 ? -4.288 6.538 8.491 1.00 97.00 206 GLN A C 1
ATOM 1611 O O . GLN A 1 206 ? -5.389 6.655 7.964 1.00 97.00 206 GLN A O 1
ATOM 1616 N N . ALA A 1 207 ? -4.106 5.816 9.599 1.00 97.81 207 ALA A N 1
ATOM 1617 C CA . ALA A 1 207 ? -5.186 5.061 10.233 1.00 97.81 207 ALA A CA 1
ATOM 1618 C C . ALA A 1 207 ? -6.350 5.965 10.688 1.00 97.81 207 ALA A C 1
ATOM 1620 O O . ALA A 1 207 ? -7.515 5.601 10.517 1.00 97.81 207 ALA A O 1
ATOM 1621 N N . ILE A 1 208 ? -6.048 7.163 11.208 1.00 97.50 208 ILE A N 1
ATOM 1622 C CA . ILE A 1 208 ? -7.048 8.189 11.552 1.00 97.50 208 ILE A CA 1
ATOM 1623 C C . ILE A 1 208 ? -7.806 8.639 10.297 1.00 97.50 208 ILE A C 1
ATOM 1625 O O . ILE A 1 208 ? -9.035 8.581 10.267 1.00 97.50 208 ILE A O 1
ATOM 1629 N N . ARG A 1 209 ? -7.089 9.016 9.227 1.00 97.12 209 ARG A N 1
ATOM 1630 C CA . ARG A 1 209 ? -7.716 9.431 7.961 1.00 97.12 209 ARG A CA 1
ATOM 1631 C C . ARG A 1 209 ? -8.593 8.336 7.360 1.00 97.12 209 ARG A C 1
ATOM 1633 O O . ARG A 1 209 ? -9.688 8.639 6.901 1.00 97.12 209 ARG A O 1
ATOM 1640 N N . ASN A 1 210 ? -8.147 7.082 7.387 1.00 97.75 210 ASN A N 1
ATOM 1641 C CA . ASN A 1 210 ? -8.912 5.949 6.868 1.00 97.75 210 ASN A CA 1
ATOM 1642 C C . ASN A 1 210 ? -10.204 5.740 7.666 1.00 97.75 210 ASN A C 1
ATOM 1644 O O . ASN A 1 210 ? -11.274 5.586 7.078 1.00 97.75 210 ASN A O 1
ATOM 1648 N N . ARG A 1 211 ? -10.121 5.783 9.003 1.00 97.44 211 ARG A N 1
ATOM 1649 C CA . ARG A 1 211 ? -11.292 5.724 9.888 1.00 97.44 211 ARG A CA 1
ATOM 1650 C C . ARG A 1 211 ? -12.293 6.820 9.536 1.00 97.44 211 ARG A C 1
ATOM 1652 O O . ARG A 1 211 ? -13.470 6.526 9.339 1.00 97.44 211 ARG A O 1
ATOM 1659 N N . ASP A 1 212 ? -11.837 8.065 9.453 1.00 97.25 212 ASP A N 1
ATOM 1660 C CA . ASP A 1 212 ? -12.717 9.217 9.241 1.00 97.25 212 ASP A CA 1
ATOM 1661 C C . ASP A 1 212 ? -13.313 9.242 7.836 1.00 97.25 212 ASP A C 1
ATOM 1663 O O . ASP A 1 212 ? -14.498 9.530 7.676 1.00 97.25 212 ASP A O 1
ATOM 1667 N N . ALA A 1 213 ? -12.541 8.850 6.825 1.00 97.38 213 ALA A N 1
ATOM 1668 C CA . ALA A 1 213 ? -13.036 8.715 5.464 1.00 97.38 213 ALA A CA 1
ATOM 1669 C C . ALA A 1 213 ? -14.090 7.606 5.346 1.00 97.38 213 ALA A C 1
ATOM 1671 O O . ALA A 1 213 ? -15.106 7.803 4.683 1.00 97.38 213 ALA A O 1
ATOM 1672 N N . LEU A 1 214 ? -13.905 6.469 6.031 1.00 97.31 214 LEU A N 1
ATOM 1673 C CA . LEU A 1 214 ? -14.930 5.426 6.079 1.00 97.31 214 LEU A CA 1
ATOM 1674 C C . LEU A 1 214 ? -16.196 5.923 6.787 1.00 97.31 214 LEU A C 1
ATOM 1676 O O . LEU A 1 214 ? -17.297 5.677 6.301 1.00 97.31 214 LEU A O 1
ATOM 1680 N N . ARG A 1 215 ? -16.068 6.663 7.897 1.00 96.50 215 ARG A N 1
ATOM 1681 C CA . ARG A 1 215 ? -17.225 7.282 8.572 1.00 96.50 215 ARG A CA 1
ATOM 1682 C C . ARG A 1 215 ? -17.973 8.235 7.649 1.00 96.50 215 ARG A C 1
ATOM 1684 O O . ARG A 1 215 ? -19.194 8.145 7.567 1.00 96.50 215 ARG A O 1
ATOM 1691 N N . ALA A 1 216 ? -17.252 9.108 6.948 1.00 96.62 216 ALA A N 1
ATOM 1692 C CA . ALA A 1 216 ? -17.834 10.056 6.005 1.00 96.62 216 ALA A CA 1
ATOM 1693 C C . ALA A 1 216 ? -18.563 9.337 4.860 1.00 96.62 216 ALA A C 1
ATOM 1695 O O . ALA A 1 216 ? -19.711 9.662 4.572 1.00 96.62 216 ALA A O 1
ATOM 1696 N N . LEU A 1 217 ? -17.946 8.301 4.282 1.00 96.50 217 LEU A N 1
ATOM 1697 C CA . LEU A 1 217 ? -18.555 7.475 3.239 1.00 96.50 217 LEU A CA 1
ATOM 1698 C C . LEU A 1 217 ? -19.852 6.807 3.718 1.00 96.50 217 LEU A C 1
ATOM 1700 O O . LEU A 1 217 ? -20.854 6.810 3.006 1.00 96.50 217 LEU A O 1
ATOM 1704 N N . LEU A 1 218 ? -19.854 6.230 4.922 1.00 95.62 218 LEU A N 1
ATOM 1705 C CA . LEU A 1 218 ? -21.046 5.589 5.484 1.00 95.62 218 LEU A CA 1
ATOM 1706 C C . LEU A 1 218 ? -22.152 6.605 5.769 1.00 95.62 218 LEU A C 1
ATOM 1708 O O . LEU A 1 218 ? -23.315 6.326 5.483 1.00 95.62 218 LEU A O 1
ATOM 1712 N N . HIS A 1 219 ? -21.795 7.782 6.280 1.00 96.00 219 HIS A N 1
ATOM 1713 C CA . HIS A 1 219 ? -22.744 8.865 6.500 1.00 96.00 219 HIS A CA 1
ATOM 1714 C C . HIS A 1 219 ? -23.383 9.318 5.181 1.00 96.00 219 HIS A C 1
ATOM 1716 O O . HIS A 1 219 ? -24.607 9.359 5.082 1.00 96.00 219 HIS A O 1
ATOM 1722 N N . GLU A 1 220 ? -22.575 9.557 4.146 1.00 95.94 220 GLU A N 1
ATOM 1723 C CA . GLU A 1 220 ? -23.042 9.965 2.818 1.00 95.94 220 GLU A CA 1
ATOM 1724 C C . GLU A 1 220 ? -23.957 8.911 2.173 1.00 95.94 220 GLU A C 1
ATOM 1726 O O . GLU A 1 220 ? -24.998 9.239 1.608 1.00 95.94 220 GLU A O 1
ATOM 1731 N N . ARG A 1 221 ? -23.586 7.627 2.257 1.00 96.12 221 ARG A N 1
ATOM 1732 C CA . ARG A 1 221 ? -24.282 6.544 1.543 1.00 96.12 221 ARG A CA 1
ATOM 1733 C C . ARG A 1 221 ? -25.473 5.961 2.294 1.00 96.12 221 ARG A C 1
ATOM 1735 O O . ARG A 1 221 ? -26.391 5.446 1.660 1.00 96.12 221 ARG A O 1
ATOM 1742 N N . LEU A 1 222 ? -25.451 5.977 3.626 1.00 94.94 222 LEU A N 1
ATOM 1743 C CA . LEU A 1 222 ? -26.462 5.319 4.462 1.00 94.94 222 LEU A CA 1
ATOM 1744 C C . LEU A 1 222 ? -27.296 6.293 5.298 1.00 94.94 222 LEU A C 1
ATOM 1746 O O . LEU A 1 222 ? -28.250 5.832 5.932 1.00 94.94 222 LEU A O 1
ATOM 1750 N N . ALA A 1 223 ? -26.964 7.591 5.282 1.00 93.19 223 ALA A N 1
ATOM 1751 C CA . ALA A 1 223 ? -27.573 8.634 6.110 1.00 93.19 223 ALA A CA 1
ATOM 1752 C C . ALA A 1 223 ? -27.549 8.285 7.611 1.00 93.19 223 ALA A C 1
ATOM 1754 O O . ALA A 1 223 ? -28.512 8.529 8.336 1.00 93.19 223 ALA A O 1
ATOM 1755 N N . ALA A 1 224 ? -26.457 7.663 8.069 1.00 88.44 224 ALA A N 1
ATOM 1756 C CA . ALA A 1 224 ? -26.298 7.200 9.443 1.00 88.44 224 ALA A CA 1
ATOM 1757 C C . ALA A 1 224 ? -24.890 7.477 9.975 1.00 88.44 224 ALA A C 1
ATOM 1759 O O . ALA A 1 224 ? -23.890 7.224 9.302 1.00 88.44 224 ALA A O 1
ATOM 1760 N N . GLU A 1 225 ? -24.808 7.958 11.214 1.00 91.25 225 GLU A N 1
ATOM 1761 C CA . GLU A 1 225 ? -23.543 8.128 11.927 1.00 91.25 225 GLU A CA 1
ATOM 1762 C C . GLU A 1 225 ? -23.150 6.820 12.614 1.00 91.25 225 GLU A C 1
ATOM 1764 O O . GLU A 1 225 ? -23.538 6.538 13.747 1.00 91.25 225 GLU A O 1
ATOM 1769 N N . LEU A 1 226 ? -22.382 5.995 11.905 1.00 93.38 226 LEU A N 1
ATOM 1770 C CA . LEU A 1 226 ? -21.894 4.728 12.438 1.00 93.38 226 LEU A CA 1
ATOM 1771 C C . LEU A 1 226 ? -20.505 4.907 13.072 1.00 93.38 226 LEU A C 1
ATOM 1773 O O . LEU A 1 226 ? -19.623 5.524 12.459 1.00 93.38 226 LEU A O 1
ATOM 1777 N N . PRO A 1 227 ? -20.270 4.371 14.284 1.00 93.19 227 PRO A N 1
ATOM 1778 C CA . PRO A 1 227 ? -18.947 4.391 14.885 1.00 93.19 227 PRO A CA 1
ATOM 1779 C C . PRO A 1 227 ? -18.004 3.471 14.100 1.00 93.19 227 PRO A C 1
ATOM 1781 O O . PRO A 1 227 ? -18.300 2.298 13.867 1.00 93.19 227 PRO A O 1
ATOM 1784 N N . VAL A 1 228 ? -16.845 4.008 13.720 1.00 96.38 228 VAL A N 1
ATOM 1785 C CA . VAL A 1 228 ? -15.749 3.256 13.098 1.00 96.38 228 VAL A CA 1
ATOM 1786 C C . VAL A 1 228 ? -14.523 3.398 13.986 1.00 96.38 228 VAL A C 1
ATOM 1788 O O . VAL A 1 228 ? -14.144 4.511 14.355 1.00 96.38 228 VAL A O 1
ATOM 1791 N N . SER A 1 229 ? -13.888 2.280 14.319 1.00 96.88 229 SER A N 1
ATOM 1792 C CA . SER A 1 229 ? -12.599 2.253 15.009 1.00 96.88 229 SER A CA 1
ATOM 1793 C C . SER A 1 229 ? -11.453 2.181 14.002 1.00 96.88 229 SER A C 1
ATOM 1795 O O . SER A 1 229 ? -11.511 1.415 13.044 1.00 96.88 229 SER A O 1
ATOM 1797 N N . GLY A 1 230 ? -10.403 2.974 14.217 1.00 97.44 230 GLY A N 1
ATOM 1798 C CA . GLY A 1 230 ? -9.170 2.896 13.433 1.00 97.44 230 GLY A CA 1
ATOM 1799 C C . GLY A 1 230 ? -8.149 1.979 14.103 1.00 97.44 230 GLY A C 1
ATOM 1800 O O . GLY A 1 230 ? -7.949 2.055 15.320 1.00 97.44 230 GLY A O 1
ATOM 1801 N N . ILE A 1 231 ? -7.503 1.126 13.313 1.00 98.06 231 ILE A N 1
ATOM 1802 C CA . ILE A 1 231 ? -6.428 0.233 13.751 1.00 98.06 231 ILE A CA 1
ATOM 1803 C C . ILE A 1 231 ? -5.242 0.400 12.801 1.00 98.06 231 ILE A C 1
ATOM 1805 O O . ILE A 1 231 ? -5.396 0.343 11.585 1.00 98.06 231 ILE A O 1
ATOM 1809 N N . LEU A 1 232 ? -4.047 0.563 13.356 1.00 98.12 232 LEU A N 1
ATOM 1810 C CA . LEU A 1 232 ? -2.789 0.458 12.635 1.00 98.12 232 LEU A CA 1
ATOM 1811 C C . LEU A 1 232 ? -2.136 -0.890 12.951 1.00 98.12 232 LEU A C 1
ATOM 1813 O O . LEU A 1 232 ? -1.717 -1.148 14.083 1.00 98.12 232 LEU A O 1
ATOM 1817 N N . ALA A 1 233 ? -2.040 -1.743 11.940 1.00 98.12 233 ALA A N 1
ATOM 1818 C CA . ALA A 1 233 ? -1.410 -3.048 12.012 1.00 98.12 233 ALA A CA 1
ATOM 1819 C C . ALA A 1 233 ? 0.073 -2.956 11.622 1.00 98.12 233 ALA A C 1
ATOM 1821 O O . ALA A 1 233 ? 0.412 -2.483 10.536 1.00 98.12 233 ALA A O 1
ATOM 1822 N N . LEU A 1 234 ? 0.965 -3.453 12.485 1.00 96.62 234 LEU A N 1
ATOM 1823 C CA . LEU A 1 234 ? 2.413 -3.490 12.241 1.00 96.62 234 LEU A CA 1
ATOM 1824 C C . LEU A 1 234 ? 2.905 -4.942 12.082 1.00 96.62 234 LEU A C 1
ATOM 1826 O O . LEU A 1 234 ? 3.418 -5.533 13.039 1.00 96.62 234 LEU A O 1
ATOM 1830 N N . PRO A 1 235 ? 2.738 -5.575 10.901 1.00 94.56 235 PRO A N 1
ATOM 1831 C CA . PRO A 1 235 ? 3.178 -6.950 10.682 1.00 94.56 235 PRO A CA 1
ATOM 1832 C C . PRO A 1 235 ? 4.685 -7.107 10.904 1.00 94.56 235 PRO A C 1
ATOM 1834 O O . PRO A 1 235 ? 5.500 -6.308 10.442 1.00 94.56 235 PRO A O 1
ATOM 1837 N N . GLY A 1 236 ? 5.054 -8.173 11.619 1.00 90.69 236 GLY A N 1
ATOM 1838 C CA . GLY A 1 236 ? 6.443 -8.485 11.959 1.00 90.69 236 GLY A CA 1
ATOM 1839 C C . GLY A 1 236 ? 7.003 -7.734 13.171 1.00 90.69 236 GLY A C 1
ATOM 1840 O O . GLY A 1 236 ? 8.134 -8.030 13.559 1.00 90.69 236 GLY A O 1
ATOM 1841 N N . TRP A 1 237 ? 6.230 -6.831 13.785 1.00 91.62 237 TRP A N 1
ATOM 1842 C CA . TRP A 1 237 ? 6.609 -6.096 14.992 1.00 91.62 237 TRP A CA 1
ATOM 1843 C C . TRP A 1 237 ? 5.724 -6.481 16.180 1.00 91.62 237 TRP A C 1
ATOM 1845 O O . TRP A 1 237 ? 4.511 -6.632 16.042 1.00 91.62 237 TRP A O 1
ATOM 1855 N N . PHE A 1 238 ? 6.330 -6.621 17.356 1.00 91.12 238 PHE A N 1
ATOM 1856 C CA . PHE A 1 238 ? 5.637 -6.717 18.636 1.00 91.12 238 PHE A CA 1
ATOM 1857 C C . PHE A 1 238 ? 5.386 -5.307 19.171 1.00 91.12 238 PHE A C 1
ATOM 1859 O O . PHE A 1 238 ? 6.337 -4.569 19.427 1.00 91.12 238 PHE A O 1
ATOM 1866 N N . VAL A 1 239 ? 4.122 -4.921 19.311 1.00 92.88 239 VAL A N 1
ATOM 1867 C CA . VAL A 1 239 ? 3.757 -3.562 19.727 1.00 92.88 239 VAL A CA 1
ATOM 1868 C C . VAL A 1 239 ? 3.424 -3.536 21.212 1.00 92.88 239 VAL A C 1
ATOM 1870 O O . VAL A 1 239 ? 2.550 -4.272 21.666 1.00 92.88 239 VAL A O 1
ATOM 1873 N N . VAL A 1 240 ? 4.090 -2.656 21.956 1.00 91.81 240 VAL A N 1
ATOM 1874 C CA . VAL A 1 240 ? 3.744 -2.329 23.341 1.00 91.81 240 VAL A CA 1
ATOM 1875 C C . VAL A 1 240 ? 2.997 -1.001 23.343 1.00 91.81 240 VAL A C 1
ATOM 1877 O O . VAL A 1 240 ? 3.598 0.059 23.179 1.00 91.81 240 VAL A O 1
ATOM 1880 N N . GLU A 1 241 ? 1.679 -1.067 23.502 1.00 88.38 241 GLU A N 1
ATOM 1881 C CA . GLU A 1 241 ? 0.803 0.103 23.581 1.00 88.38 241 GLU A CA 1
ATOM 1882 C C . GLU A 1 241 ? 0.776 0.641 25.020 1.00 88.38 241 GLU A C 1
ATOM 1884 O O . GLU A 1 241 ? 0.429 -0.074 25.963 1.00 88.38 241 GLU A O 1
ATOM 1889 N N . LYS A 1 242 ? 1.174 1.904 25.195 1.00 82.94 242 LYS A N 1
ATOM 1890 C CA . LYS A 1 242 ? 1.216 2.620 26.471 1.00 82.94 242 LYS A CA 1
ATOM 1891 C C . LYS A 1 242 ? 0.239 3.794 26.405 1.00 82.94 242 LYS A C 1
ATOM 1893 O O . LYS A 1 242 ? 0.575 4.854 25.896 1.00 82.94 242 LYS A O 1
ATOM 1898 N N . GLY A 1 243 ? -0.959 3.612 26.958 1.00 74.12 243 GLY A N 1
ATOM 1899 C CA . GLY A 1 243 ? -1.925 4.695 27.163 1.00 74.12 243 GLY A CA 1
ATOM 1900 C C . GLY A 1 243 ? -3.151 4.660 26.251 1.00 74.12 243 GLY A C 1
ATOM 1901 O O . GLY A 1 243 ? -3.382 3.710 25.506 1.00 74.12 243 GLY A O 1
ATOM 1902 N N . LEU A 1 244 ? -3.978 5.700 26.383 1.00 80.62 244 LEU A N 1
ATOM 1903 C CA . LEU A 1 244 ? -5.165 5.915 25.559 1.00 80.62 244 LEU A CA 1
ATOM 1904 C C . LEU A 1 244 ? -4.769 6.625 24.266 1.00 80.62 244 LEU A C 1
ATOM 1906 O O . LEU A 1 244 ? -3.999 7.583 24.290 1.00 80.62 244 LEU A O 1
ATOM 1910 N N . ALA A 1 245 ? -5.337 6.175 23.154 1.00 86.56 245 ALA A N 1
ATOM 1911 C CA . ALA A 1 245 ? -5.035 6.688 21.830 1.00 86.56 245 ALA A CA 1
ATOM 1912 C C . ALA A 1 245 ? -6.302 6.827 20.986 1.00 86.56 245 ALA A C 1
ATOM 1914 O O . ALA A 1 245 ? -7.305 6.150 21.207 1.00 86.56 245 ALA A O 1
ATOM 1915 N N . GLU A 1 246 ? -6.226 7.696 19.983 1.00 89.31 246 GLU A N 1
ATOM 1916 C CA . GLU A 1 246 ? -7.305 7.933 19.024 1.00 89.31 246 GLU A CA 1
ATOM 1917 C C . GLU A 1 246 ? -7.555 6.730 18.088 1.00 89.31 246 GLU A C 1
ATOM 1919 O O . GLU A 1 246 ? -8.678 6.497 17.631 1.00 89.31 246 GLU A O 1
ATOM 1924 N N . VAL A 1 247 ? -6.502 5.958 17.818 1.00 94.69 247 VAL A N 1
ATOM 1925 C CA . VAL A 1 247 ? -6.525 4.696 17.071 1.00 94.69 247 VAL A CA 1
ATOM 1926 C C . VAL A 1 247 ? -5.670 3.672 17.803 1.00 94.69 247 VAL A C 1
ATOM 1928 O O . VAL A 1 247 ? -4.737 4.034 18.516 1.00 94.69 247 VAL A O 1
ATOM 1931 N N . ARG A 1 248 ? -5.974 2.387 17.619 1.00 95.75 248 ARG A N 1
ATOM 1932 C CA . ARG A 1 248 ? -5.189 1.299 18.215 1.00 95.75 248 ARG A CA 1
ATOM 1933 C C . ARG A 1 248 ? -3.991 0.980 17.335 1.00 95.75 248 ARG A C 1
ATOM 1935 O O . ARG A 1 248 ? -4.152 0.867 16.124 1.00 95.75 248 ARG A O 1
ATOM 1942 N N . VAL A 1 249 ? -2.815 0.780 17.921 1.00 96.62 249 VAL A N 1
ATOM 1943 C CA . VAL A 1 249 ? -1.621 0.318 17.189 1.00 96.62 249 VAL A CA 1
ATOM 1944 C C . VAL A 1 249 ? -1.231 -1.046 17.727 1.00 96.62 249 VAL A C 1
ATOM 1946 O O . VAL A 1 249 ? -1.024 -1.192 18.929 1.00 96.62 249 VAL A O 1
ATOM 1949 N N . MET A 1 250 ? -1.149 -2.062 16.865 1.00 95.88 250 MET A N 1
ATOM 1950 C CA . MET A 1 250 ? -0.891 -3.423 17.337 1.00 95.88 250 MET A CA 1
ATOM 1951 C C . MET A 1 250 ? -0.294 -4.371 16.304 1.00 95.88 250 MET A C 1
ATOM 1953 O O . MET A 1 250 ? -0.295 -4.133 15.095 1.00 95.88 250 MET A O 1
ATOM 1957 N N . SER A 1 251 ? 0.210 -5.492 16.815 1.00 95.81 251 SER A N 1
ATOM 1958 C CA . SER A 1 251 ? 0.600 -6.644 16.012 1.00 95.81 251 SER A CA 1
ATOM 1959 C C . SER A 1 251 ? -0.648 -7.324 15.424 1.00 95.81 251 SER A C 1
ATOM 1961 O O . SER A 1 251 ? -1.644 -7.473 16.140 1.00 95.81 251 SER A O 1
ATOM 1963 N N . PRO A 1 252 ? -0.619 -7.799 14.164 1.00 96.50 252 PRO A N 1
ATOM 1964 C CA . PRO A 1 252 ? -1.809 -8.336 13.495 1.00 96.50 252 PRO A CA 1
ATOM 1965 C C . PRO A 1 252 ? -2.475 -9.511 14.221 1.00 96.50 252 PRO A C 1
ATOM 1967 O O . PRO A 1 252 ? -3.690 -9.666 14.165 1.00 96.50 252 PRO A O 1
ATOM 1970 N N . GLN A 1 253 ? -1.691 -10.303 14.957 1.00 96.19 253 GLN A N 1
ATOM 1971 C CA . GLN A 1 253 ? -2.166 -11.461 15.722 1.00 96.19 253 GLN A CA 1
ATOM 1972 C C . GLN A 1 253 ? -3.168 -11.075 16.822 1.00 96.19 253 GLN A C 1
ATOM 1974 O O . GLN A 1 253 ? -3.978 -11.902 17.230 1.00 96.19 253 GLN A O 1
ATOM 1979 N N . MET A 1 254 ? -3.115 -9.828 17.300 1.00 96.25 254 MET A N 1
ATOM 1980 C CA . MET A 1 254 ? -3.967 -9.327 18.382 1.00 96.25 254 MET A CA 1
ATOM 1981 C C . MET A 1 254 ? -5.293 -8.745 17.876 1.00 96.25 254 MET A C 1
ATOM 1983 O O . MET A 1 254 ? -6.234 -8.597 18.658 1.00 96.25 254 MET A O 1
ATOM 1987 N N . ILE A 1 255 ? -5.392 -8.438 16.578 1.00 97.25 255 ILE A N 1
ATOM 1988 C CA . ILE A 1 255 ? -6.556 -7.764 15.989 1.00 97.25 255 ILE A CA 1
ATOM 1989 C C . ILE A 1 255 ? -7.838 -8.600 16.130 1.00 97.25 255 ILE A C 1
ATOM 1991 O O . ILE A 1 255 ? -8.850 -8.039 16.557 1.00 97.25 255 ILE A O 1
ATOM 1995 N N . PRO A 1 256 ? -7.847 -9.921 15.853 1.00 97.50 256 PRO A N 1
ATOM 1996 C CA . PRO A 1 256 ? -9.076 -10.698 15.970 1.00 97.50 256 PRO A CA 1
ATOM 1997 C C . PRO A 1 256 ? -9.636 -10.731 17.391 1.00 97.50 256 PRO A C 1
ATOM 1999 O O . PRO A 1 256 ? -10.846 -10.611 17.578 1.00 97.50 256 PRO A O 1
ATOM 2002 N N . ALA A 1 257 ? -8.759 -10.847 18.392 1.00 96.25 257 ALA A N 1
ATOM 2003 C CA . ALA A 1 257 ? -9.150 -10.791 19.794 1.00 96.25 257 ALA A CA 1
ATOM 2004 C C . ALA A 1 257 ? -9.758 -9.423 20.131 1.00 96.25 257 ALA A C 1
ATOM 2006 O O . ALA A 1 257 ? -10.871 -9.376 20.641 1.00 96.25 257 ALA A O 1
ATOM 2007 N N . LEU A 1 258 ? -9.097 -8.318 19.753 1.00 95.12 258 LEU A N 1
ATOM 2008 C CA . LEU A 1 258 ? -9.622 -6.965 19.970 1.00 95.12 258 LEU A CA 1
ATOM 2009 C C . LEU A 1 258 ? -11.038 -6.804 19.393 1.00 95.12 258 LEU A C 1
ATOM 2011 O O . LEU A 1 258 ? -11.934 -6.323 20.086 1.00 95.12 258 LEU A O 1
ATOM 2015 N N . ILE A 1 259 ? -11.227 -7.205 18.133 1.00 96.50 259 ILE A N 1
ATOM 2016 C CA . ILE A 1 259 ? -12.493 -7.043 17.413 1.00 96.50 259 ILE A CA 1
ATOM 2017 C C . ILE A 1 259 ? -13.600 -7.876 18.061 1.00 96.50 259 ILE A C 1
ATOM 2019 O O . ILE A 1 259 ? -14.703 -7.373 18.256 1.00 96.50 259 ILE A O 1
ATOM 2023 N N . THR A 1 260 ? -13.323 -9.131 18.413 1.00 95.12 260 THR A N 1
ATOM 2024 C CA . THR A 1 260 ? -14.339 -10.056 18.944 1.00 95.12 260 THR A CA 1
ATOM 2025 C C . THR A 1 260 ? -14.710 -9.784 20.400 1.00 95.12 260 THR A C 1
ATOM 2027 O O . THR A 1 260 ? -15.842 -10.057 20.789 1.00 95.12 260 THR A O 1
ATOM 2030 N N . THR A 1 261 ? -13.802 -9.219 21.203 1.00 91.88 261 THR A N 1
ATOM 2031 C CA . THR A 1 261 ? -14.075 -8.884 22.614 1.00 91.88 261 THR A CA 1
ATOM 2032 C C . THR A 1 261 ? -14.650 -7.485 22.823 1.00 91.88 261 THR A C 1
ATOM 2034 O O . THR A 1 261 ? -15.044 -7.152 23.939 1.00 91.88 261 THR A O 1
ATOM 2037 N N . ALA A 1 262 ? -14.667 -6.642 21.787 1.00 89.94 262 ALA A N 1
ATOM 2038 C CA . ALA A 1 262 ? -15.252 -5.310 21.877 1.00 89.94 262 ALA A CA 1
ATOM 2039 C C . ALA A 1 262 ? -16.766 -5.386 22.141 1.00 89.94 262 ALA A C 1
ATOM 2041 O O . ALA A 1 262 ? -17.446 -6.320 21.717 1.00 89.94 262 ALA A O 1
ATOM 2042 N N . SER A 1 263 ? -17.313 -4.389 22.835 1.00 85.56 263 SER A N 1
ATOM 2043 C CA . SER A 1 263 ? -18.757 -4.313 23.064 1.00 85.56 263 SER A CA 1
ATOM 2044 C C . SER A 1 263 ? -19.514 -4.138 21.740 1.00 85.56 263 SER A C 1
ATOM 2046 O O . SER A 1 263 ? -19.025 -3.431 20.857 1.00 85.56 263 SER A O 1
ATOM 2048 N N . PRO A 1 264 ? -20.719 -4.725 21.589 1.00 83.25 264 PRO A N 1
ATOM 2049 C CA . PRO A 1 264 ? -21.576 -4.477 20.435 1.00 83.25 264 PRO A CA 1
ATOM 2050 C C . PRO A 1 264 ? -21.782 -2.978 20.190 1.00 83.25 264 PRO A C 1
ATOM 2052 O O . PRO A 1 264 ? -22.273 -2.274 21.071 1.00 83.25 264 PRO A O 1
ATOM 2055 N N . ALA A 1 265 ? -21.411 -2.503 19.000 1.00 85.69 265 ALA A N 1
ATOM 2056 C CA . ALA A 1 265 ? -21.455 -1.079 18.648 1.00 85.69 265 ALA A CA 1
ATOM 2057 C C . ALA A 1 265 ? -22.203 -0.791 17.335 1.00 85.69 265 ALA A C 1
ATOM 2059 O O . ALA A 1 265 ? -22.541 0.360 17.068 1.00 85.69 265 ALA A O 1
ATOM 2060 N N . LEU A 1 266 ? -22.481 -1.815 16.515 1.00 88.50 266 LEU A N 1
ATOM 2061 C CA . LEU A 1 266 ? -23.212 -1.665 15.255 1.00 88.50 266 LEU A CA 1
ATOM 2062 C C . LEU A 1 266 ? -24.672 -2.112 15.427 1.00 88.50 266 LEU A C 1
ATOM 2064 O O . LEU A 1 266 ? -24.907 -3.281 15.754 1.00 88.50 266 LEU A O 1
ATOM 2068 N N . PRO A 1 267 ? -25.674 -1.245 15.178 1.00 89.38 267 PRO A N 1
ATOM 2069 C CA . PRO A 1 267 ? -27.065 -1.676 15.220 1.00 89.38 267 PRO A CA 1
ATOM 2070 C C . PRO A 1 267 ? -27.336 -2.739 14.146 1.00 89.38 267 PRO A C 1
ATOM 2072 O O . PRO A 1 267 ? -26.886 -2.624 13.003 1.00 89.38 267 PRO A O 1
ATOM 2075 N N . ARG A 1 268 ? -28.088 -3.786 14.512 1.00 87.25 268 ARG A N 1
ATOM 2076 C CA . ARG A 1 268 ? -28.275 -4.995 13.681 1.00 87.25 268 ARG A CA 1
ATOM 2077 C C . ARG A 1 268 ? -28.838 -4.707 12.286 1.00 87.25 268 ARG A C 1
ATOM 2079 O O . ARG A 1 268 ? -28.519 -5.426 11.347 1.00 87.25 268 ARG A O 1
ATOM 2086 N N . GLU A 1 269 ? -29.639 -3.655 12.149 1.00 91.38 269 GLU A N 1
ATOM 2087 C CA . GLU A 1 269 ? -30.235 -3.219 10.880 1.00 91.38 269 GLU A CA 1
ATOM 2088 C C . GLU A 1 269 ? -29.212 -2.677 9.868 1.00 91.38 269 GLU A C 1
ATOM 2090 O O . GLU A 1 269 ? -29.414 -2.794 8.658 1.00 91.38 269 GLU A O 1
ATOM 2095 N N . PHE A 1 270 ? -28.090 -2.119 10.338 1.00 93.25 270 PHE A N 1
ATOM 2096 C CA . PHE A 1 270 ? -27.068 -1.541 9.463 1.00 93.25 270 PHE A CA 1
ATOM 2097 C C . PHE A 1 270 ? -26.076 -2.576 8.948 1.00 93.25 270 PHE A C 1
ATOM 2099 O O . PHE A 1 270 ? -25.527 -2.379 7.869 1.00 93.25 270 PHE A O 1
ATOM 2106 N N . LEU A 1 271 ? -25.879 -3.691 9.656 1.00 93.75 271 LEU A N 1
ATOM 2107 C CA . LEU A 1 271 ? -24.950 -4.747 9.247 1.00 93.75 271 LEU A CA 1
ATOM 2108 C C . LEU A 1 271 ? -25.151 -5.205 7.784 1.00 93.75 271 LEU A C 1
ATOM 2110 O O . LEU A 1 271 ? -24.196 -5.107 7.013 1.00 93.75 271 LEU A O 1
ATOM 2114 N N . PRO A 1 272 ? -26.350 -5.638 7.338 1.00 95.38 272 PRO A N 1
ATOM 2115 C CA . PRO A 1 272 ? -26.546 -6.052 5.946 1.00 95.38 272 PRO A CA 1
ATOM 2116 C C . PRO A 1 272 ? -26.387 -4.895 4.946 1.00 95.38 272 PRO A C 1
ATOM 2118 O O . PRO A 1 272 ? -25.872 -5.107 3.847 1.00 95.38 272 PRO A O 1
ATOM 2121 N N . ARG A 1 273 ? -26.772 -3.665 5.320 1.00 96.25 273 ARG A N 1
ATOM 2122 C CA . ARG A 1 273 ? -26.646 -2.472 4.461 1.00 96.25 273 ARG A CA 1
ATOM 2123 C C . ARG A 1 273 ? -25.182 -2.105 4.220 1.00 96.25 273 ARG A C 1
ATOM 2125 O O . ARG A 1 273 ? -24.790 -1.870 3.083 1.00 96.25 273 ARG A O 1
ATOM 2132 N N . VAL A 1 274 ? -24.373 -2.114 5.280 1.00 96.81 274 VAL A N 1
ATOM 2133 C CA . VAL A 1 274 ? -22.924 -1.877 5.217 1.00 96.81 274 VAL A CA 1
ATOM 2134 C C . VAL A 1 274 ? -22.237 -2.968 4.401 1.00 96.81 274 VAL A C 1
ATOM 2136 O O . VAL A 1 274 ? -21.443 -2.653 3.522 1.00 96.81 274 VAL A O 1
ATOM 2139 N N . VAL A 1 275 ? -22.551 -4.242 4.660 1.00 96.50 275 VAL A N 1
ATOM 2140 C CA . VAL A 1 275 ? -21.969 -5.374 3.920 1.00 96.50 275 VAL A CA 1
ATOM 2141 C C . VAL A 1 275 ? -22.272 -5.268 2.427 1.00 96.50 275 VAL A C 1
ATOM 2143 O O . VAL A 1 275 ? -21.374 -5.490 1.621 1.00 96.50 275 VAL A O 1
ATOM 2146 N N . THR A 1 276 ? -23.500 -4.897 2.058 1.00 96.44 276 THR A N 1
ATOM 2147 C CA . THR A 1 276 ? -23.890 -4.709 0.651 1.00 96.44 276 THR A CA 1
ATOM 2148 C C . THR A 1 276 ? -23.107 -3.561 0.017 1.00 96.44 276 THR A C 1
ATOM 2150 O O . THR A 1 276 ? -22.438 -3.769 -0.988 1.00 96.44 276 THR A O 1
ATOM 2153 N N . LEU A 1 277 ? -23.084 -2.386 0.657 1.00 96.25 277 LEU A N 1
ATOM 2154 C CA . LEU A 1 277 ? -22.335 -1.224 0.170 1.00 96.25 277 LEU A CA 1
ATOM 2155 C C . LEU A 1 277 ? -20.844 -1.534 -0.041 1.00 96.25 277 LEU A C 1
ATOM 2157 O O . LEU A 1 277 ? -20.280 -1.194 -1.078 1.00 96.25 277 LEU A O 1
ATOM 2161 N N . LEU A 1 278 ? -20.196 -2.171 0.938 1.00 96.69 278 LEU A N 1
ATOM 2162 C CA . LEU A 1 278 ? -18.780 -2.529 0.837 1.00 96.69 278 LEU A CA 1
ATOM 2163 C C . LEU A 1 278 ? -18.539 -3.605 -0.226 1.00 96.69 278 LEU A C 1
ATOM 2165 O O . LEU A 1 278 ? -17.531 -3.541 -0.925 1.00 96.69 278 LEU A O 1
ATOM 2169 N N . SER A 1 279 ? -19.463 -4.556 -0.385 1.00 95.62 279 SER A N 1
ATOM 2170 C CA . SER A 1 279 ? -19.402 -5.559 -1.451 1.00 95.62 279 SER A CA 1
ATOM 2171 C C . SER A 1 279 ? -19.456 -4.911 -2.831 1.00 95.62 279 SER A C 1
ATOM 2173 O O . SER A 1 279 ? -18.642 -5.258 -3.682 1.00 95.62 279 SER A O 1
ATOM 2175 N N . ASP A 1 280 ? -20.346 -3.939 -3.034 1.00 93.69 280 ASP A N 1
ATOM 2176 C CA . ASP A 1 280 ? -20.471 -3.221 -4.305 1.00 93.69 280 ASP A CA 1
ATOM 2177 C C . ASP A 1 280 ? -19.204 -2.411 -4.606 1.00 93.69 280 ASP A C 1
ATOM 2179 O O . ASP A 1 280 ? -18.651 -2.501 -5.701 1.00 93.69 280 ASP A O 1
ATOM 2183 N N . LEU A 1 281 ? -18.680 -1.683 -3.614 1.00 94.00 281 LEU A N 1
ATOM 2184 C CA . LEU A 1 281 ? -17.445 -0.900 -3.747 1.00 94.00 281 LEU A CA 1
ATOM 2185 C C . LEU A 1 281 ? -16.206 -1.759 -4.024 1.00 94.00 281 LEU A C 1
ATOM 2187 O O . LEU A 1 281 ? -15.301 -1.335 -4.743 1.00 94.00 281 LEU A O 1
ATOM 2191 N N . CYS A 1 282 ? -16.146 -2.952 -3.434 1.00 94.00 282 CYS A N 1
ATOM 2192 C CA . CYS A 1 282 ? -15.022 -3.872 -3.590 1.00 94.00 282 CYS A CA 1
ATOM 2193 C C . CYS A 1 282 ? -15.207 -4.838 -4.762 1.00 94.00 282 CYS A C 1
ATOM 2195 O O . CYS A 1 282 ? -14.324 -5.661 -4.998 1.00 94.00 282 CYS A O 1
ATOM 2197 N N . SER A 1 283 ? -16.332 -4.778 -5.475 1.00 91.00 283 SER A N 1
ATOM 2198 C CA . SER A 1 283 ? -16.572 -5.632 -6.630 1.00 91.00 283 SER A CA 1
ATOM 2199 C C . SER A 1 283 ? -15.691 -5.200 -7.807 1.00 91.00 283 SER A C 1
ATOM 2201 O O . SER A 1 283 ? -15.602 -4.026 -8.163 1.00 91.00 283 SER A O 1
ATOM 2203 N N . MET A 1 284 ? -14.995 -6.163 -8.403 1.00 82.44 284 MET A N 1
ATOM 2204 C CA . MET A 1 284 ? -14.184 -5.987 -9.600 1.00 82.44 284 MET A CA 1
ATOM 2205 C C . MET A 1 284 ? -14.737 -6.851 -10.720 1.00 82.44 284 MET A C 1
ATOM 2207 O O . MET A 1 284 ? -14.916 -8.060 -10.550 1.00 82.44 284 MET A O 1
ATOM 2211 N N . SER A 1 285 ? -14.943 -6.233 -11.883 1.00 72.44 285 SER A N 1
ATOM 2212 C CA . SER A 1 285 ? -15.176 -6.975 -13.117 1.00 72.44 285 SER A CA 1
ATOM 2213 C C . SER A 1 285 ? -13.884 -7.659 -13.556 1.00 72.44 285 SER A C 1
ATOM 2215 O O . SER A 1 285 ? -12.808 -7.058 -13.538 1.00 72.44 285 SER A O 1
ATOM 2217 N N . LEU A 1 286 ? -14.002 -8.916 -13.975 1.00 65.75 286 LEU A N 1
ATOM 2218 C CA . LEU A 1 286 ? -12.921 -9.668 -14.611 1.00 65.75 286 LEU A CA 1
ATOM 2219 C C . LEU A 1 286 ? -12.806 -9.372 -16.116 1.00 65.75 286 LEU A C 1
ATOM 2221 O O . LEU A 1 286 ? -11.933 -9.926 -16.792 1.00 65.75 286 LEU A O 1
ATOM 2225 N N . GLU A 1 287 ? -13.654 -8.490 -16.654 1.00 58.78 287 GLU A N 1
ATOM 2226 C CA . GLU A 1 287 ? -13.502 -8.000 -18.018 1.00 58.78 287 GLU A CA 1
ATOM 2227 C C . GLU A 1 287 ? -12.310 -7.035 -18.116 1.00 58.78 287 GLU A C 1
ATOM 2229 O O . GLU A 1 287 ? -12.190 -6.106 -17.313 1.00 58.78 287 GLU A O 1
ATOM 2234 N N . PRO A 1 288 ? -11.414 -7.211 -19.104 1.00 51.94 288 PRO A N 1
ATOM 2235 C CA . PRO A 1 288 ? -10.385 -6.221 -19.370 1.00 51.94 288 PRO A CA 1
ATOM 2236 C C . PRO A 1 288 ? -11.046 -4.887 -19.753 1.00 51.94 288 PRO A C 1
ATOM 2238 O O . PRO A 1 288 ? -12.109 -4.898 -20.384 1.00 51.94 288 PRO A O 1
ATOM 2241 N N . PRO A 1 289 ? -10.424 -3.740 -19.421 1.00 47.94 289 PRO A N 1
ATOM 2242 C CA . PRO A 1 289 ? -10.932 -2.443 -19.847 1.00 47.94 289 PRO A CA 1
ATOM 2243 C C . PRO A 1 289 ? -11.118 -2.447 -21.367 1.00 47.94 289 PRO A C 1
ATOM 2245 O O . PRO A 1 289 ? -10.255 -2.940 -22.103 1.00 47.94 289 PRO A O 1
ATOM 2248 N N . LYS A 1 290 ? -12.260 -1.931 -21.840 1.00 42.25 290 LYS A N 1
ATOM 2249 C CA . LYS A 1 290 ? -12.457 -1.692 -23.272 1.00 42.25 290 LYS A CA 1
ATOM 2250 C C . LYS A 1 290 ? -11.313 -0.795 -23.737 1.00 42.25 290 LYS A C 1
ATOM 2252 O O . LYS A 1 290 ? -11.035 0.222 -23.110 1.00 42.25 290 LYS A O 1
ATOM 2257 N N . ALA A 1 291 ? -10.609 -1.228 -24.777 1.00 40.97 291 ALA A N 1
ATOM 2258 C CA . ALA A 1 291 ? -9.661 -0.362 -25.451 1.00 40.97 291 ALA A CA 1
ATOM 2259 C C . ALA A 1 291 ? -10.480 0.725 -26.156 1.00 40.97 291 ALA A C 1
ATOM 2261 O O . ALA A 1 291 ? -11.154 0.417 -27.141 1.00 40.97 291 ALA A O 1
ATOM 2262 N N . ASP A 1 292 ? -10.473 1.931 -25.591 1.00 36.28 292 ASP A N 1
ATOM 2263 C CA . ASP A 1 292 ? -10.893 3.159 -26.271 1.00 36.28 292 ASP A CA 1
ATOM 2264 C C . ASP A 1 292 ? -9.792 3.628 -27.239 1.00 36.28 292 ASP A C 1
ATOM 2266 O O . ASP A 1 292 ? -8.591 3.495 -26.891 1.00 36.28 292 ASP A O 1
#

Radius of gyration: 26.97 Å; chains: 1; bounding box: 68×31×78 Å